Protein AF-A0A953P4S4-F1 (afdb_monomer)

Radius of gyration: 20.12 Å; Cα contacts (8 Å, |Δi|>4): 357; chains: 1; bounding box: 51×39×62 Å

Structure (mmCIF, N/CA/C/O backbone):
data_AF-A0A953P4S4-F1
#
_entry.id   AF-A0A953P4S4-F1
#
loop_
_atom_site.group_PDB
_atom_site.id
_atom_site.type_symbol
_atom_site.label_atom_id
_atom_site.label_alt_id
_atom_site.label_comp_id
_atom_site.label_asym_id
_atom_site.label_entity_id
_atom_site.label_seq_id
_atom_site.pdbx_PDB_ins_code
_atom_site.Cartn_x
_atom_site.Cartn_y
_atom_site.Cartn_z
_atom_site.occupancy
_atom_site.B_iso_or_equiv
_atom_site.auth_seq_id
_atom_site.auth_comp_id
_atom_site.auth_asym_id
_atom_site.auth_atom_id
_atom_site.pdbx_PDB_model_num
ATOM 1 N N . MET A 1 1 ? 5.614 -21.853 -3.935 1.00 44.22 1 MET A N 1
ATOM 2 C CA . MET A 1 1 ? 5.062 -20.995 -5.005 1.00 44.22 1 MET A CA 1
ATOM 3 C C . MET A 1 1 ? 6.107 -20.872 -6.110 1.00 44.22 1 MET A C 1
ATOM 5 O O . MET A 1 1 ? 6.886 -19.942 -6.088 1.00 44.22 1 MET A O 1
ATOM 9 N N . GLN A 1 2 ? 6.207 -21.862 -7.006 1.00 42.78 2 GLN A N 1
ATOM 10 C CA . GLN A 1 2 ? 7.284 -21.956 -8.016 1.00 42.78 2 GLN A CA 1
ATOM 11 C C . GLN A 1 2 ? 6.726 -22.260 -9.423 1.00 42.78 2 GLN A C 1
ATOM 13 O O . GLN A 1 2 ? 7.423 -22.790 -10.278 1.00 42.78 2 GLN A O 1
ATOM 18 N N . LYS A 1 3 ? 5.429 -21.995 -9.647 1.00 47.72 3 LYS A N 1
ATOM 19 C CA . LYS A 1 3 ? 4.701 -22.455 -10.843 1.00 47.72 3 LYS A CA 1
ATOM 20 C C . LYS A 1 3 ? 4.701 -21.468 -12.022 1.00 47.72 3 LYS A C 1
ATOM 22 O O . LYS A 1 3 ? 4.250 -21.862 -13.088 1.00 47.72 3 LYS A O 1
ATOM 27 N N . PHE A 1 4 ? 5.216 -20.243 -11.866 1.00 51.28 4 PHE A N 1
ATOM 28 C CA . PHE A 1 4 ? 5.014 -19.174 -12.863 1.00 51.28 4 PHE A CA 1
ATOM 29 C 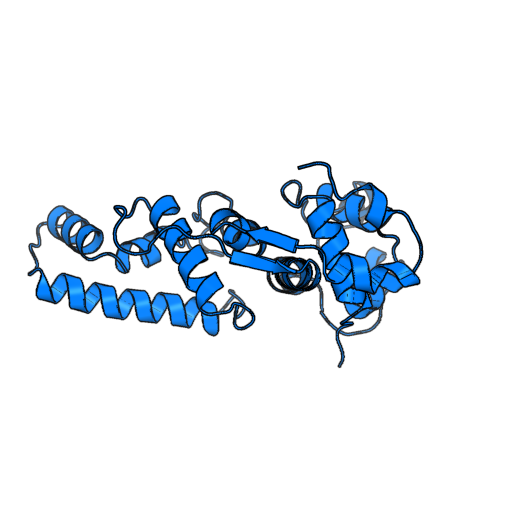C . PHE A 1 4 ? 6.293 -18.598 -13.497 1.00 51.28 4 PHE A C 1
ATOM 31 O O . PHE A 1 4 ? 6.206 -18.000 -14.566 1.00 51.28 4 PHE A O 1
ATOM 38 N N . LEU A 1 5 ? 7.485 -18.890 -12.953 1.00 49.59 5 LEU A N 1
ATOM 39 C CA . LEU A 1 5 ? 8.768 -18.503 -13.568 1.00 49.59 5 LEU A CA 1
ATOM 40 C C . LEU A 1 5 ? 8.958 -18.900 -15.053 1.00 49.59 5 LEU A C 1
ATOM 42 O O . LEU A 1 5 ? 9.636 -18.148 -15.757 1.00 49.59 5 LEU A O 1
ATOM 46 N N . PRO A 1 6 ? 8.437 -20.039 -15.570 1.00 52.06 6 PRO A N 1
ATOM 47 C CA . PRO A 1 6 ? 8.662 -20.395 -16.970 1.00 52.06 6 PRO A CA 1
ATOM 48 C C . PRO A 1 6 ? 7.911 -19.487 -17.956 1.00 52.06 6 PRO A C 1
ATOM 50 O O . PRO A 1 6 ? 8.382 -19.323 -19.077 1.00 52.06 6 PRO A O 1
ATOM 53 N N . LEU A 1 7 ? 6.789 -18.880 -17.544 1.00 52.59 7 LEU A N 1
ATOM 54 C CA . LEU A 1 7 ? 5.953 -18.028 -18.404 1.00 52.59 7 LEU A CA 1
ATOM 55 C C . LEU A 1 7 ? 6.541 -16.620 -18.601 1.00 52.59 7 LEU A C 1
ATOM 57 O O . LEU A 1 7 ? 6.186 -15.927 -19.543 1.00 52.59 7 LEU A O 1
ATOM 61 N N . TRP A 1 8 ? 7.473 -16.188 -17.749 1.00 53.19 8 TRP A N 1
ATOM 62 C CA . TRP A 1 8 ? 8.051 -14.833 -17.801 1.00 53.19 8 TRP A CA 1
ATOM 63 C C . TRP A 1 8 ? 9.326 -14.719 -18.632 1.00 53.19 8 TRP A C 1
ATOM 65 O O . TRP A 1 8 ? 9.947 -13.660 -18.681 1.00 53.19 8 TRP A O 1
ATOM 75 N N . ARG A 1 9 ? 9.739 -15.807 -19.291 1.00 53.94 9 ARG A N 1
ATOM 76 C CA . ARG A 1 9 ? 11.006 -15.884 -20.029 1.00 53.94 9 ARG A CA 1
ATOM 77 C C . ARG A 1 9 ? 10.885 -15.659 -21.540 1.00 53.94 9 ARG A C 1
ATOM 79 O O . ARG A 1 9 ? 11.898 -15.796 -22.224 1.00 53.94 9 ARG A O 1
ATOM 86 N N . SER A 1 10 ? 9.716 -15.362 -22.116 1.00 47.06 10 SER A N 1
ATOM 87 C CA . SER A 1 10 ? 9.581 -15.341 -23.585 1.00 47.06 10 SER A CA 1
ATOM 88 C C . SER A 1 10 ? 8.585 -14.307 -24.135 1.00 47.06 10 SER A C 1
ATOM 90 O O . SER A 1 10 ? 7.421 -14.342 -23.791 1.00 47.06 10 SER A O 1
ATOM 92 N N . ALA A 1 11 ? 9.088 -13.447 -25.037 1.00 48.34 11 ALA A N 1
ATOM 93 C CA . ALA A 1 11 ? 8.439 -12.604 -26.063 1.00 48.34 11 ALA A CA 1
ATOM 94 C C . ALA A 1 11 ? 7.161 -11.786 -25.736 1.00 48.34 11 ALA A C 1
ATOM 96 O O . ALA A 1 11 ? 6.201 -12.267 -25.148 1.00 48.34 11 ALA A O 1
ATOM 97 N N . SER A 1 12 ? 7.089 -10.575 -26.303 1.00 52.59 12 SER A N 1
ATOM 98 C CA . SER A 1 12 ? 6.014 -9.565 -26.190 1.00 52.59 12 SER A CA 1
ATOM 99 C C . SER A 1 12 ? 4.583 -10.052 -26.504 1.00 52.59 12 SER A C 1
ATOM 101 O O . SER A 1 12 ? 3.614 -9.388 -26.154 1.00 52.59 12 SER A O 1
ATOM 103 N N . GLY A 1 13 ? 4.416 -11.231 -27.120 1.00 50.84 13 GLY A N 1
ATOM 104 C CA . GLY A 1 13 ? 3.112 -11.887 -27.308 1.00 50.84 13 GLY A CA 1
ATOM 105 C C . GLY A 1 13 ? 2.552 -12.583 -26.055 1.00 50.84 13 GLY A C 1
ATOM 106 O O . GLY A 1 13 ? 1.365 -12.891 -26.023 1.00 50.84 13 GLY A O 1
ATOM 107 N N . GLN A 1 14 ? 3.372 -12.807 -25.020 1.00 59.59 14 GLN A N 1
ATOM 108 C CA . GLN A 1 14 ? 2.977 -13.438 -23.749 1.00 59.59 14 GLN A CA 1
ATOM 109 C C . GLN A 1 14 ? 2.588 -12.417 -22.671 1.00 59.59 14 GLN A C 1
ATOM 111 O O . GLN A 1 14 ? 2.019 -12.804 -21.655 1.00 59.59 14 GLN A O 1
ATOM 116 N N . ALA A 1 15 ? 2.818 -11.114 -22.888 1.00 64.31 15 ALA A N 1
ATOM 117 C CA . ALA A 1 15 ? 2.516 -10.070 -21.904 1.00 64.31 15 ALA A CA 1
ATOM 118 C C . ALA A 1 15 ? 1.044 -10.102 -21.449 1.00 64.31 15 ALA A C 1
ATOM 120 O O . ALA A 1 15 ? 0.759 -9.994 -20.261 1.00 64.31 15 ALA A O 1
ATOM 121 N N . SER A 1 16 ? 0.100 -10.348 -22.366 1.00 68.62 16 SER A N 1
ATOM 122 C CA . SER A 1 16 ? -1.326 -10.470 -22.026 1.00 68.62 16 SER A CA 1
ATOM 123 C C . SER A 1 16 ? -1.643 -11.708 -21.173 1.00 68.62 16 SER A C 1
ATOM 125 O O . SER A 1 16 ? -2.445 -11.624 -20.244 1.00 68.62 16 SER A O 1
ATOM 127 N N . GLU A 1 17 ? -1.001 -12.849 -21.436 1.00 71.94 17 GLU A N 1
ATOM 128 C CA . GLU A 1 17 ? -1.173 -14.069 -20.635 1.00 71.94 17 GLU A CA 1
ATOM 129 C C . GLU A 1 17 ? -0.564 -13.896 -19.236 1.00 71.94 17 GLU A C 1
ATOM 131 O O . GLU A 1 17 ? -1.183 -14.240 -18.229 1.00 71.94 17 GLU A O 1
ATOM 136 N N . VAL A 1 18 ? 0.605 -13.257 -19.169 1.00 72.44 18 VAL A N 1
ATOM 137 C CA . VAL A 1 18 ? 1.288 -12.907 -17.922 1.00 72.44 18 VAL A CA 1
ATOM 138 C C . VAL A 1 18 ? 0.447 -11.963 -17.071 1.00 72.44 18 VAL A C 1
ATOM 140 O O . VAL A 1 18 ? 0.275 -12.220 -15.881 1.00 72.44 18 VAL A O 1
ATOM 143 N N . LEU A 1 19 ? -0.126 -10.916 -17.669 1.00 80.88 19 LEU A N 1
ATOM 144 C CA . LEU A 1 19 ? -0.951 -9.927 -16.972 1.00 80.88 19 LEU A CA 1
ATOM 145 C C . LEU A 1 19 ? -2.229 -10.520 -16.362 1.00 80.88 19 LEU A C 1
ATOM 147 O O . LEU A 1 19 ? -2.738 -9.972 -15.384 1.00 80.88 19 LEU A O 1
ATOM 151 N N . ASN A 1 20 ? -2.712 -11.648 -16.888 1.00 84.50 20 ASN A N 1
ATOM 152 C CA . ASN A 1 20 ? -3.893 -12.357 -16.394 1.00 84.50 20 ASN A CA 1
ATOM 153 C C . ASN A 1 20 ? -3.579 -13.443 -15.352 1.00 84.50 20 ASN A C 1
ATOM 155 O O . ASN A 1 20 ? -4.508 -14.029 -14.794 1.00 84.50 20 ASN A O 1
ATOM 159 N N . ALA A 1 21 ? -2.302 -13.720 -15.063 1.00 87.06 21 ALA A N 1
ATOM 160 C CA . ALA A 1 21 ? -1.935 -14.683 -14.030 1.00 87.06 21 ALA A CA 1
ATOM 161 C C . ALA A 1 21 ? -2.519 -14.267 -12.672 1.00 87.06 21 ALA A C 1
ATOM 163 O O . ALA A 1 21 ? -2.548 -13.087 -12.331 1.00 87.06 21 ALA A O 1
ATOM 164 N N . SER A 1 22 ? -2.999 -15.241 -11.901 1.00 91.00 22 SER A N 1
ATOM 165 C CA . SER A 1 22 ? -3.720 -14.982 -10.657 1.00 91.00 22 SER A CA 1
ATOM 166 C C . SER A 1 22 ? -2.798 -15.025 -9.437 1.00 91.00 22 SER A C 1
ATOM 168 O O . SER A 1 22 ? -2.000 -15.950 -9.274 1.00 91.00 22 SER A O 1
ATOM 170 N N . PHE A 1 23 ? -2.948 -14.032 -8.565 1.00 92.50 23 PHE A N 1
ATOM 171 C CA . PHE A 1 23 ? -2.241 -13.867 -7.304 1.00 92.50 23 PHE A CA 1
ATOM 172 C C . PHE A 1 23 ? -3.241 -13.807 -6.161 1.00 92.50 23 PHE A C 1
ATOM 174 O O . PHE A 1 23 ? -4.248 -13.113 -6.242 1.00 92.50 23 PHE A O 1
ATOM 181 N N . VAL A 1 24 ? -2.941 -14.497 -5.067 1.00 94.81 24 VAL A N 1
ATOM 182 C CA . VAL A 1 24 ? -3.713 -14.375 -3.831 1.00 94.81 24 VAL A CA 1
ATOM 183 C C . VAL A 1 24 ? -2.951 -13.442 -2.902 1.00 94.81 24 VAL A C 1
ATOM 185 O O . VAL A 1 24 ? -1.832 -13.765 -2.505 1.00 94.81 24 VAL A O 1
ATOM 188 N N . LEU A 1 25 ? -3.537 -12.290 -2.581 1.00 95.44 25 LEU A N 1
ATOM 189 C CA . LEU A 1 25 ? -2.929 -11.276 -1.723 1.00 95.44 25 LEU A CA 1
ATOM 190 C C . LEU A 1 25 ? -3.572 -11.289 -0.338 1.00 95.44 25 LEU A C 1
ATOM 192 O O . LEU A 1 25 ? -4.797 -11.237 -0.190 1.00 95.44 25 LEU A O 1
ATOM 196 N N . SER A 1 26 ? -2.728 -11.324 0.688 1.00 96.06 26 SER A N 1
ATOM 197 C CA . SER A 1 26 ? -3.125 -11.049 2.067 1.00 96.06 26 SER A CA 1
ATOM 198 C C . SER A 1 26 ? -3.064 -9.549 2.378 1.00 96.06 26 SER A C 1
ATOM 200 O O . SER A 1 26 ? -2.458 -8.768 1.643 1.00 96.06 26 SER A O 1
ATOM 202 N N . GLY A 1 27 ? -3.615 -9.133 3.523 1.00 96.06 27 GLY A N 1
ATOM 203 C CA . GLY A 1 27 ? -3.443 -7.756 4.001 1.00 96.06 27 GLY A CA 1
ATOM 204 C C . GLY A 1 27 ? -1.979 -7.395 4.270 1.00 96.06 27 GLY A C 1
ATOM 205 O O . GLY A 1 27 ? -1.588 -6.245 4.079 1.00 96.06 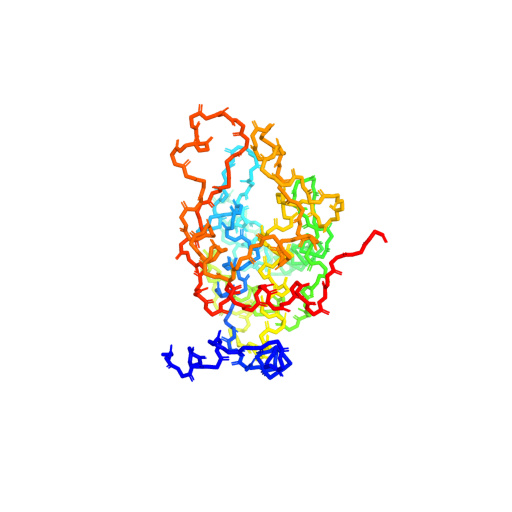27 GLY A O 1
ATOM 206 N N . ALA A 1 28 ? -1.144 -8.382 4.616 1.00 96.50 28 ALA A N 1
ATOM 207 C CA . ALA A 1 28 ? 0.297 -8.193 4.755 1.00 96.50 28 ALA A CA 1
ATOM 208 C C . ALA A 1 28 ? 0.974 -7.894 3.408 1.00 96.50 28 ALA A C 1
ATOM 210 O O . ALA A 1 28 ? 1.908 -7.094 3.357 1.00 96.50 28 ALA A O 1
ATOM 211 N N . ASP A 1 29 ? 0.494 -8.495 2.315 1.00 97.06 29 ASP A N 1
ATOM 212 C CA . ASP A 1 29 ? 0.992 -8.216 0.966 1.00 97.06 29 ASP A CA 1
ATOM 213 C C . ASP A 1 29 ? 0.575 -6.824 0.508 1.00 97.06 29 ASP A C 1
ATOM 215 O O . ASP A 1 29 ? 1.427 -6.038 0.103 1.00 97.06 29 ASP A O 1
ATOM 219 N N . LEU A 1 30 ? -0.703 -6.466 0.670 1.00 97.31 30 LEU A N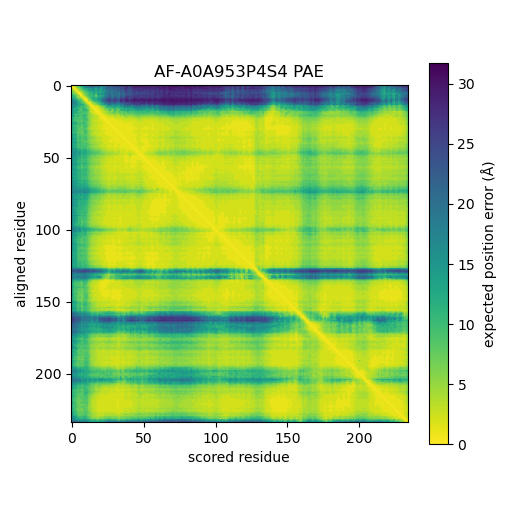 1
ATOM 220 C CA . LEU A 1 30 ? -1.182 -5.119 0.350 1.00 97.31 30 LEU A CA 1
ATOM 221 C C . LEU A 1 30 ? -0.419 -4.049 1.142 1.00 97.31 30 LEU A C 1
ATOM 223 O O . LEU A 1 30 ? 0.011 -3.052 0.562 1.00 97.31 30 LEU A O 1
ATOM 227 N N . TYR A 1 31 ? -0.166 -4.287 2.432 1.00 97.75 31 TYR A N 1
ATOM 228 C CA . TYR A 1 31 ? 0.656 -3.410 3.262 1.00 97.75 31 TYR A CA 1
ATOM 229 C C . TYR A 1 31 ? 2.100 -3.307 2.761 1.00 97.75 31 TYR A C 1
ATOM 231 O O . TYR A 1 31 ? 2.667 -2.215 2.674 1.00 97.75 31 TYR A O 1
ATOM 239 N N . ARG A 1 32 ? 2.711 -4.445 2.422 1.00 96.44 32 ARG A N 1
ATOM 240 C CA . ARG A 1 32 ? 4.083 -4.510 1.917 1.00 96.44 32 ARG A CA 1
ATOM 241 C C . ARG A 1 32 ? 4.247 -3.751 0.601 1.00 96.44 32 ARG A C 1
ATOM 243 O O . ARG A 1 32 ? 5.264 -3.084 0.446 1.00 96.44 32 ARG A O 1
ATOM 250 N N . LEU A 1 33 ? 3.269 -3.843 -0.297 1.00 95.69 33 LEU A N 1
ATOM 251 C CA . LEU A 1 33 ? 3.305 -3.229 -1.627 1.00 95.69 33 LEU A CA 1
ATOM 252 C C . LEU A 1 33 ? 2.918 -1.743 -1.635 1.00 95.69 33 LEU A C 1
ATOM 254 O O . LEU A 1 33 ? 3.347 -1.019 -2.529 1.00 95.69 33 LEU A O 1
ATOM 258 N N . ASN A 1 34 ? 2.127 -1.283 -0.661 1.00 96.00 34 ASN A N 1
ATOM 259 C CA . ASN A 1 34 ? 1.585 0.082 -0.670 1.00 96.00 34 ASN A CA 1
ATOM 260 C C . ASN A 1 34 ? 2.070 0.971 0.486 1.00 96.00 34 ASN A C 1
ATOM 262 O O . ASN A 1 34 ? 2.062 2.188 0.365 1.00 96.00 34 ASN A O 1
ATOM 266 N N . CYS A 1 35 ? 2.466 0.415 1.632 1.00 95.62 35 CYS A N 1
ATOM 267 C CA . CYS A 1 35 ? 2.659 1.215 2.852 1.00 95.62 35 CYS A CA 1
ATOM 268 C C . CYS A 1 35 ? 4.057 1.073 3.465 1.00 95.62 35 CYS A C 1
ATOM 270 O O . CYS A 1 35 ? 4.583 2.022 4.054 1.00 95.62 35 CYS A O 1
ATOM 272 N N . ARG A 1 36 ? 4.660 -0.116 3.356 1.00 95.00 36 ARG A N 1
ATOM 273 C CA . ARG A 1 36 ? 5.917 -0.475 4.034 1.00 95.00 36 ARG A CA 1
ATOM 274 C C . ARG A 1 36 ? 7.100 0.411 3.645 1.00 95.00 36 ARG A C 1
ATOM 276 O O . ARG A 1 36 ? 7.971 0.626 4.486 1.00 95.00 36 ARG A O 1
ATOM 283 N N . SER A 1 37 ? 7.147 0.904 2.409 1.00 90.06 37 SER A N 1
ATOM 284 C CA . SER A 1 37 ? 8.241 1.746 1.900 1.00 90.06 37 SER A CA 1
ATOM 285 C C . SER A 1 37 ? 8.466 2.998 2.756 1.00 90.06 37 SER A C 1
ATOM 287 O O . SER A 1 37 ? 9.613 3.370 2.989 1.00 90.06 37 SER A O 1
ATOM 289 N N . CYS A 1 38 ? 7.392 3.589 3.294 1.00 91.50 38 CYS A N 1
ATOM 290 C CA . CYS A 1 38 ? 7.460 4.745 4.191 1.00 91.50 38 CYS A CA 1
ATOM 291 C C . CYS A 1 38 ? 7.242 4.369 5.663 1.00 91.50 38 CYS A C 1
ATOM 293 O O . CYS A 1 38 ? 7.947 4.861 6.542 1.00 91.50 38 CYS A O 1
ATOM 295 N N . HIS A 1 39 ? 6.271 3.500 5.963 1.00 95.19 39 HIS A N 1
ATOM 296 C CA . HIS A 1 39 ? 5.896 3.188 7.348 1.00 95.19 39 HIS A CA 1
ATOM 297 C C . HIS A 1 39 ? 6.745 2.085 8.004 1.00 95.19 39 HIS A C 1
ATOM 299 O O . HIS A 1 39 ? 6.608 1.835 9.207 1.00 95.19 39 HIS A O 1
ATOM 305 N N . GLY A 1 40 ? 7.638 1.448 7.243 1.00 94.62 40 GLY A N 1
ATOM 306 C CA . GLY A 1 40 ? 8.464 0.333 7.696 1.00 94.62 40 GLY A CA 1
ATOM 307 C C . GLY A 1 40 ? 7.667 -0.967 7.866 1.00 94.62 40 GLY A C 1
ATOM 308 O O . GLY A 1 40 ? 6.456 -0.984 7.697 1.00 94.62 40 GLY A O 1
ATOM 309 N N . PRO A 1 41 ? 8.319 -2.093 8.195 1.00 95.88 41 PRO A N 1
ATOM 310 C CA . PRO A 1 41 ? 7.633 -3.378 8.374 1.00 95.88 41 PRO A CA 1
ATOM 311 C C . PRO A 1 41 ? 6.714 -3.422 9.606 1.00 95.88 41 PRO A C 1
ATOM 313 O O . PRO A 1 41 ? 5.829 -4.264 9.670 1.00 95.88 41 PRO A O 1
ATOM 316 N N . GLU A 1 42 ? 6.927 -2.530 10.576 1.00 96.38 42 GLU A N 1
ATOM 317 C CA . GLU A 1 42 ? 6.210 -2.508 11.859 1.00 96.38 42 GLU A CA 1
ATOM 318 C C . GLU A 1 42 ? 5.190 -1.360 11.969 1.00 96.38 42 GLU A C 1
ATOM 320 O O . GLU A 1 42 ? 4.667 -1.106 13.051 1.00 96.38 42 GLU A O 1
ATOM 325 N N . GLY A 1 43 ? 4.942 -0.589 10.903 1.00 97.12 43 GLY A N 1
ATOM 326 C CA . GLY A 1 43 ? 4.007 0.546 10.959 1.00 97.12 43 GLY A CA 1
ATOM 327 C C . GLY A 1 43 ? 4.446 1.703 11.864 1.00 97.12 43 GLY A C 1
ATOM 328 O O . GLY A 1 43 ? 3.644 2.575 12.217 1.00 97.12 43 GLY A O 1
ATOM 329 N N . LYS A 1 44 ? 5.717 1.737 12.269 1.00 96.69 44 LYS A N 1
ATOM 330 C CA . LYS A 1 44 ? 6.262 2.773 13.157 1.00 96.69 44 LYS A CA 1
ATOM 331 C C . LYS A 1 44 ? 6.582 4.077 12.428 1.00 96.69 44 LYS A C 1
ATOM 333 O O . LYS A 1 44 ? 6.600 5.123 13.071 1.00 96.69 44 LYS A O 1
ATOM 338 N N . GLY A 1 45 ? 6.763 4.027 11.109 1.00 94.25 45 GLY A N 1
ATOM 339 C CA . GLY A 1 45 ? 7.268 5.163 10.347 1.00 94.25 45 GLY A CA 1
ATOM 340 C C . GLY A 1 45 ? 8.684 5.553 10.766 1.00 94.25 45 GLY A C 1
ATOM 341 O O . GLY A 1 45 ? 9.406 4.775 11.389 1.00 94.25 45 GLY A O 1
ATOM 342 N N . SER A 1 46 ? 9.055 6.779 10.423 1.00 91.94 46 SER A N 1
ATOM 343 C CA . SER A 1 46 ? 10.303 7.433 10.805 1.00 91.94 46 SER A CA 1
ATOM 344 C C . SER A 1 46 ? 9.968 8.865 11.229 1.00 91.94 46 SER A C 1
ATOM 346 O O . SER A 1 46 ? 9.992 9.762 10.388 1.00 91.94 46 SER A O 1
ATOM 348 N N . PRO A 1 47 ? 9.543 9.086 12.485 1.00 90.81 47 PRO A N 1
ATOM 349 C CA . PRO A 1 47 ? 9.182 10.417 12.962 1.00 90.81 47 PRO A CA 1
ATOM 350 C C . PRO A 1 47 ? 10.398 11.364 13.039 1.00 90.81 47 PRO A C 1
ATOM 352 O O . PRO A 1 47 ? 11.485 10.899 13.385 1.00 90.81 47 PRO A O 1
ATOM 355 N N . PRO A 1 48 ? 10.201 12.686 12.848 1.00 91.12 48 PRO A N 1
ATOM 356 C CA . PRO A 1 48 ? 8.914 13.365 12.648 1.00 91.12 48 PRO A CA 1
ATOM 357 C C . PRO A 1 48 ? 8.378 13.327 11.207 1.00 91.12 48 PRO A C 1
ATOM 359 O O . PRO A 1 48 ? 7.252 13.766 10.978 1.00 91.12 48 PRO A O 1
ATOM 362 N N . GLU A 1 49 ? 9.147 12.829 10.239 1.00 89.75 49 GLU A N 1
ATOM 363 C CA . GLU A 1 49 ? 8.806 12.908 8.816 1.00 89.75 49 GLU A CA 1
ATOM 364 C C . GLU A 1 49 ? 7.637 11.988 8.455 1.00 89.75 49 GLU A C 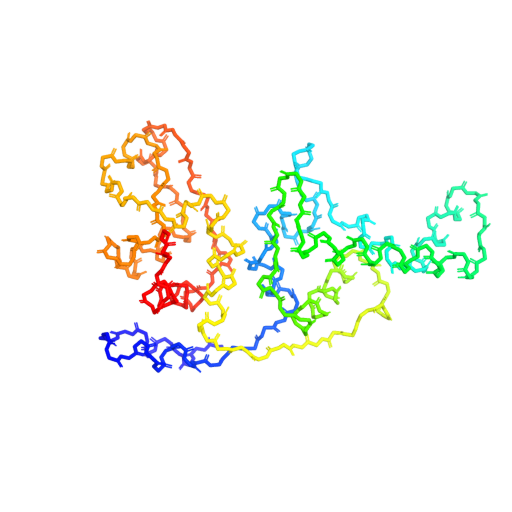1
ATOM 366 O O . GLU A 1 49 ? 6.689 12.412 7.791 1.00 89.75 49 GLU A O 1
ATOM 371 N N . ILE A 1 50 ? 7.680 10.740 8.926 1.00 92.31 50 ILE A N 1
ATOM 372 C CA . ILE A 1 50 ? 6.638 9.736 8.704 1.00 92.31 50 ILE A CA 1
ATOM 373 C C . ILE A 1 50 ? 6.118 9.249 10.054 1.00 92.31 50 ILE A C 1
ATOM 375 O O . ILE A 1 50 ? 6.801 8.534 10.785 1.00 92.31 50 ILE A O 1
ATOM 379 N N . ASN A 1 51 ? 4.877 9.610 10.372 1.00 94.25 51 ASN A N 1
ATOM 380 C CA . ASN A 1 51 ? 4.229 9.198 11.613 1.00 94.25 51 ASN A CA 1
ATOM 381 C C . ASN A 1 51 ? 3.903 7.695 11.634 1.00 94.25 51 ASN A C 1
ATOM 383 O O . ASN A 1 51 ? 3.694 7.058 10.597 1.00 94.25 51 ASN A O 1
ATOM 387 N N . SER A 1 52 ? 3.787 7.140 12.841 1.00 96.31 52 SER A N 1
ATOM 388 C CA . SER A 1 52 ? 3.288 5.779 13.026 1.00 96.31 52 SER A CA 1
ATOM 389 C C . SER A 1 52 ? 1.798 5.679 12.692 1.00 96.31 52 SER A C 1
ATOM 391 O O . SER A 1 52 ? 1.000 6.526 13.097 1.00 96.31 52 SER A O 1
ATOM 393 N N . LEU A 1 53 ? 1.417 4.592 12.020 1.00 96.00 53 LEU A N 1
ATOM 394 C CA . LEU A 1 53 ? 0.017 4.239 11.760 1.00 96.00 53 LEU A CA 1
ATOM 395 C C . LEU A 1 53 ? -0.642 3.479 12.923 1.00 96.00 53 LEU A C 1
ATOM 397 O O . LEU A 1 53 ? -1.861 3.351 12.951 1.00 96.00 53 LEU A O 1
ATOM 401 N N . ILE A 1 54 ? 0.135 3.018 13.911 1.00 96.62 54 ILE A N 1
ATOM 402 C CA . ILE A 1 54 ? -0.354 2.173 15.012 1.00 96.62 54 ILE A CA 1
ATOM 403 C C . ILE A 1 54 ? -1.376 2.919 15.870 1.00 96.62 54 ILE A C 1
ATOM 405 O O . ILE A 1 54 ? -2.445 2.395 16.157 1.00 96.62 54 ILE A O 1
ATOM 409 N N . GLY A 1 55 ? -1.074 4.162 16.253 1.00 95.31 55 GLY A N 1
ATOM 410 C CA . GLY A 1 55 ? -1.979 4.984 17.061 1.00 95.31 55 GLY A CA 1
ATOM 411 C C . GLY A 1 55 ? -3.324 5.253 16.371 1.00 95.31 55 GLY A C 1
ATOM 412 O O . GLY A 1 55 ? -4.360 5.002 16.987 1.00 95.31 55 GLY A O 1
ATOM 413 N N . PRO A 1 56 ? -3.330 5.735 15.113 1.00 95.75 56 PRO A N 1
ATOM 414 C CA . PRO A 1 56 ? -4.551 5.882 14.323 1.00 95.75 56 PRO A CA 1
ATOM 415 C C . PRO A 1 56 ? -5.370 4.590 14.201 1.00 95.75 56 PRO A C 1
ATOM 417 O O . PRO A 1 56 ? -6.572 4.624 14.438 1.00 95.75 56 PRO A O 1
ATOM 420 N N . VAL A 1 57 ? -4.732 3.449 13.918 1.00 96.44 57 VAL A N 1
ATOM 421 C CA . VAL A 1 57 ? -5.425 2.149 1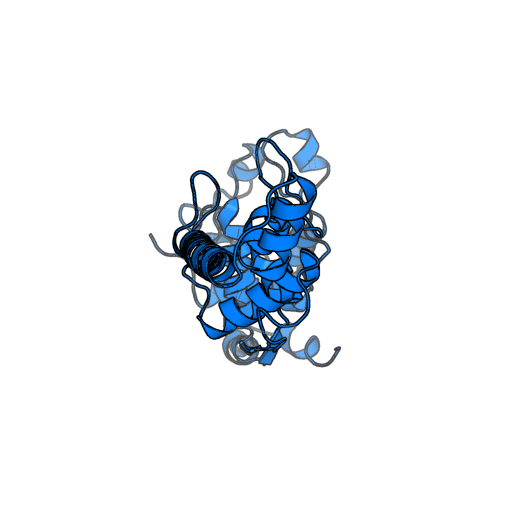3.825 1.00 96.44 57 VAL A CA 1
ATOM 422 C C . VAL A 1 57 ? -6.028 1.743 15.170 1.00 96.44 57 VAL A C 1
ATOM 424 O O . VAL A 1 57 ? -7.200 1.396 15.248 1.00 96.44 57 VAL A O 1
ATOM 427 N N . GLN A 1 58 ? -5.280 1.879 16.268 1.00 96.06 58 GLN A N 1
ATOM 428 C CA . GLN A 1 58 ? -5.814 1.629 17.610 1.00 96.06 58 GLN A CA 1
ATOM 429 C C . GLN A 1 58 ? -6.988 2.552 17.953 1.00 96.06 58 GLN A C 1
ATOM 431 O O . GLN A 1 58 ? -7.884 2.147 18.689 1.00 96.06 58 GLN A O 1
ATOM 436 N N . ALA A 1 59 ? -7.014 3.784 17.441 1.00 95.81 59 ALA A N 1
ATOM 437 C CA . ALA A 1 59 ? -8.129 4.698 17.665 1.00 95.81 59 ALA A CA 1
ATOM 438 C C . ALA A 1 59 ? -9.425 4.237 16.976 1.00 95.81 59 ALA A C 1
ATOM 440 O O . ALA A 1 59 ? -10.494 4.598 17.449 1.00 95.81 59 ALA A O 1
ATOM 441 N N . ALA A 1 60 ? -9.354 3.398 15.941 1.00 95.44 60 ALA A N 1
ATOM 442 C CA . ALA A 1 60 ? -10.525 2.787 15.306 1.00 95.44 60 ALA A CA 1
ATOM 443 C C . ALA A 1 60 ? -11.071 1.558 16.062 1.00 95.44 60 ALA A C 1
ATOM 445 O O . ALA A 1 60 ? -12.008 0.909 15.610 1.00 95.44 60 ALA A O 1
ATOM 446 N N . SER A 1 61 ? -10.532 1.233 17.243 1.00 95.56 61 SER A N 1
ATOM 447 C CA . SER A 1 61 ? -11.027 0.132 18.072 1.00 95.56 61 SER A CA 1
ATOM 448 C C . SER A 1 61 ? -11.621 0.647 19.389 1.00 95.56 61 SER A C 1
ATOM 450 O O . SER A 1 61 ? -10.872 1.170 20.224 1.00 95.56 61 SER A O 1
ATOM 452 N N . PRO A 1 62 ? -12.927 0.427 19.660 1.00 95.06 62 PRO A N 1
ATOM 453 C CA . PRO A 1 62 ? -13.544 0.808 20.934 1.00 95.06 62 PRO A CA 1
ATOM 454 C C . PRO A 1 62 ? -12.781 0.244 22.137 1.00 95.06 62 PRO A C 1
ATOM 456 O O . PRO A 1 62 ? -12.474 0.960 23.089 1.00 95.06 62 PRO A O 1
ATOM 459 N N . ALA A 1 63 ? -12.378 -1.029 22.057 1.00 94.12 63 ALA A N 1
ATOM 460 C CA . ALA A 1 63 ? -11.652 -1.716 23.120 1.00 94.12 63 ALA A CA 1
ATOM 461 C C . ALA A 1 63 ? -10.261 -1.112 23.378 1.00 94.12 63 ALA A C 1
ATOM 463 O O . ALA A 1 63 ? -9.759 -1.150 24.505 1.00 94.12 63 ALA A O 1
ATOM 464 N N . MET A 1 64 ? -9.594 -0.584 22.349 1.00 95.62 64 MET A N 1
ATOM 465 C CA . MET A 1 64 ? -8.325 0.131 22.514 1.00 95.62 64 MET A CA 1
ATOM 466 C C . MET A 1 64 ? -8.542 1.537 23.080 1.00 95.62 64 MET A C 1
ATOM 468 O O . MET A 1 64 ? -7.792 1.941 23.971 1.00 95.62 64 MET A O 1
ATOM 472 N N . ILE A 1 65 ? -9.571 2.264 22.624 1.00 95.50 65 ILE A N 1
ATOM 473 C CA . ILE A 1 65 ? -9.933 3.582 23.168 1.00 95.50 65 ILE A CA 1
ATOM 474 C C . ILE A 1 65 ? -10.226 3.463 24.665 1.00 95.50 65 ILE A C 1
ATOM 476 O O . ILE A 1 65 ? -9.627 4.188 25.459 1.00 95.50 65 ILE A O 1
ATOM 480 N N . GLN A 1 66 ? -11.073 2.514 25.068 1.00 95.44 66 GLN A N 1
ATOM 481 C CA . GLN A 1 66 ? -11.399 2.274 26.475 1.00 95.44 66 GLN A CA 1
ATOM 482 C C . GLN A 1 66 ? -10.154 1.952 27.299 1.00 95.44 66 GLN A C 1
ATOM 484 O O . GLN A 1 66 ? -9.935 2.561 28.345 1.00 95.44 66 GLN A O 1
ATOM 489 N N . ARG A 1 67 ? -9.287 1.053 26.809 1.00 94.81 67 ARG A N 1
ATOM 490 C CA . ARG A 1 67 ? -8.013 0.734 27.475 1.00 94.81 67 ARG A CA 1
ATOM 491 C C . ARG A 1 67 ? -7.134 1.970 27.653 1.00 94.81 67 ARG A C 1
ATOM 493 O O . ARG A 1 67 ? -6.591 2.180 28.736 1.00 94.81 67 ARG A O 1
ATOM 500 N N . ARG A 1 68 ? -7.017 2.808 26.620 1.00 95.31 68 ARG A N 1
ATOM 501 C CA . ARG A 1 68 ? -6.223 4.043 26.658 1.00 95.31 68 ARG A CA 1
ATOM 502 C C . ARG A 1 68 ? -6.799 5.075 27.627 1.00 95.31 68 ARG A C 1
ATOM 504 O O . ARG A 1 68 ? -6.028 5.699 28.351 1.00 95.31 68 ARG A O 1
ATOM 511 N N . MET A 1 69 ? -8.117 5.270 27.637 1.00 96.31 69 MET A N 1
ATOM 512 C CA . MET A 1 69 ? -8.779 6.201 28.556 1.00 96.31 69 MET A CA 1
ATOM 513 C C . MET A 1 69 ? -8.647 5.726 30.002 1.00 96.31 69 MET A C 1
ATOM 515 O O . MET A 1 69 ? -8.216 6.496 30.862 1.00 96.31 69 MET A O 1
ATOM 519 N N . LYS A 1 70 ? -8.875 4.432 30.255 1.00 95.69 70 LYS A N 1
ATOM 520 C CA . LYS A 1 70 ? -8.712 3.833 31.582 1.00 95.69 70 LYS A CA 1
ATOM 521 C C . LYS A 1 70 ? -7.283 3.978 32.104 1.00 95.69 70 LYS A C 1
ATOM 523 O O . LYS A 1 70 ? -7.090 4.355 33.255 1.00 95.69 70 LYS A O 1
ATOM 528 N N . ALA A 1 71 ? -6.277 3.766 31.253 1.00 95.50 71 ALA A N 1
ATOM 529 C CA . ALA A 1 71 ? -4.870 3.981 31.607 1.00 95.50 71 ALA A CA 1
ATOM 530 C C . ALA A 1 71 ? -4.540 5.445 31.966 1.00 95.50 71 ALA A C 1
ATOM 532 O O . ALA A 1 71 ? -3.537 5.705 32.624 1.00 95.50 71 ALA A O 1
ATOM 533 N N . ARG A 1 72 ? -5.381 6.402 31.554 1.00 95.56 72 ARG A N 1
ATOM 534 C CA . ARG A 1 72 ? -5.294 7.830 31.900 1.00 95.56 72 ARG A CA 1
ATOM 535 C C . ARG A 1 72 ? -6.184 8.221 33.086 1.00 95.56 72 ARG A C 1
ATOM 537 O O . ARG A 1 72 ? -6.297 9.404 33.384 1.00 95.56 72 ARG A O 1
ATOM 544 N N . GLY A 1 73 ? -6.819 7.255 33.752 1.00 96.44 73 GLY A N 1
ATOM 545 C CA . GLY A 1 73 ? -7.714 7.497 34.885 1.00 96.44 73 GLY A CA 1
ATOM 546 C C . GLY A 1 73 ? -9.106 8.000 34.494 1.00 96.44 73 GLY A C 1
ATOM 547 O O . GLY A 1 73 ? -9.803 8.556 35.333 1.00 96.44 73 GLY A O 1
ATOM 548 N N . THR A 1 74 ? -9.514 7.841 33.231 1.00 95.62 74 THR A N 1
ATOM 549 C CA . THR A 1 74 ? -10.850 8.221 32.748 1.00 95.62 74 THR A CA 1
ATOM 550 C C . THR A 1 74 ? -11.603 6.981 32.277 1.00 95.62 74 THR A C 1
ATOM 552 O O . THR A 1 74 ? -11.153 6.291 31.365 1.00 95.62 74 THR A O 1
ATOM 555 N N . GLU A 1 75 ? -12.761 6.693 32.866 1.00 94.06 75 GLU A N 1
ATOM 556 C CA . GLU A 1 75 ? -13.682 5.691 32.324 1.00 94.06 75 GLU A CA 1
ATOM 557 C C . GLU A 1 75 ? -14.681 6.371 31.382 1.00 94.06 75 GLU A C 1
ATOM 559 O O . GLU A 1 75 ? -15.214 7.434 31.691 1.00 94.06 75 GLU A O 1
ATOM 564 N N . ILE A 1 76 ? -14.902 5.770 30.213 1.00 96.62 76 ILE A N 1
ATOM 565 C CA . ILE A 1 76 ? -15.866 6.240 29.211 1.00 96.62 76 ILE A CA 1
ATOM 566 C C . ILE A 1 76 ? -16.907 5.152 28.963 1.00 96.62 76 ILE A C 1
ATOM 568 O O . ILE A 1 76 ? -16.611 3.965 29.120 1.00 96.62 76 ILE A O 1
ATOM 572 N N . SER A 1 77 ? -18.114 5.549 28.559 1.00 97.44 77 SER A N 1
ATOM 573 C CA . SER A 1 77 ? -19.162 4.593 28.201 1.00 97.44 77 SER A CA 1
ATOM 574 C C . SER A 1 77 ? -18.802 3.814 26.933 1.00 97.44 77 SER A C 1
ATOM 576 O O . SER A 1 77 ? -18.053 4.294 26.078 1.00 97.44 77 SER A O 1
ATOM 578 N N . ASP A 1 78 ? -19.373 2.616 26.791 1.00 95.81 78 ASP A N 1
ATOM 579 C CA . ASP A 1 78 ? -19.257 1.819 25.564 1.00 95.81 78 ASP A CA 1
ATOM 580 C C . ASP A 1 78 ? -19.748 2.593 24.335 1.00 95.81 78 ASP A C 1
ATOM 582 O O . ASP A 1 78 ? -19.146 2.497 23.270 1.00 95.81 78 ASP A O 1
ATOM 586 N N . GLU A 1 79 ? -20.821 3.374 24.488 1.00 97.56 79 GLU A N 1
ATOM 587 C CA . GLU A 1 79 ? -21.387 4.171 23.398 1.00 97.56 79 GLU A CA 1
ATOM 588 C C . GLU A 1 79 ? -20.410 5.245 22.924 1.00 97.56 79 GLU A C 1
ATOM 590 O O . GLU A 1 79 ? -20.071 5.296 21.746 1.00 97.56 79 GLU A O 1
ATOM 595 N N . MET A 1 80 ? -19.843 6.015 23.856 1.00 97.19 80 MET A N 1
ATOM 596 C CA . MET A 1 80 ? -18.837 7.023 23.527 1.00 97.19 80 MET A CA 1
ATOM 597 C C . MET A 1 80 ? -17.601 6.388 22.876 1.00 97.19 80 MET A C 1
ATOM 599 O O . MET A 1 80 ? -17.058 6.925 21.913 1.00 97.19 80 MET A O 1
ATOM 603 N N . ALA A 1 81 ? -17.158 5.222 23.359 1.00 96.44 81 ALA A N 1
ATOM 604 C CA . ALA A 1 81 ? -16.043 4.501 22.750 1.00 96.44 81 ALA A CA 1
ATOM 605 C C . ALA A 1 81 ? -16.346 4.066 21.306 1.00 96.44 81 ALA A C 1
ATOM 607 O O . ALA A 1 81 ? -15.460 4.136 20.451 1.00 96.44 81 ALA A O 1
ATOM 608 N N . ARG A 1 82 ? -17.583 3.633 21.024 1.00 95.75 82 ARG A N 1
ATOM 609 C CA . ARG A 1 82 ? -18.034 3.276 19.672 1.00 95.75 82 ARG A CA 1
ATOM 610 C C . ARG A 1 82 ? -18.096 4.49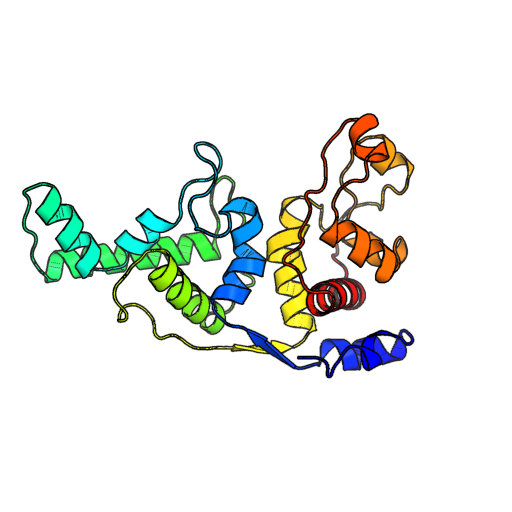5 18.763 1.00 95.75 82 ARG A C 1
ATOM 612 O O . ARG A 1 82 ? -17.494 4.450 17.695 1.00 95.75 82 ARG A O 1
ATOM 619 N N . GLU A 1 83 ? -18.725 5.584 19.194 1.00 97.69 83 GLU A N 1
ATOM 620 C CA . GLU A 1 83 ? -18.795 6.836 18.427 1.00 97.69 83 GLU A CA 1
ATOM 621 C C . GLU A 1 83 ? -17.395 7.339 18.045 1.00 97.69 83 GLU A C 1
ATOM 623 O O . GLU A 1 83 ? -17.117 7.614 16.877 1.00 97.69 83 GLU A O 1
ATOM 628 N N . MET A 1 84 ? -16.475 7.367 19.014 1.00 97.06 84 MET A N 1
ATOM 629 C CA . MET A 1 84 ? -15.081 7.746 18.776 1.00 97.06 84 MET A CA 1
ATOM 630 C C . MET A 1 84 ? -14.381 6.809 17.785 1.00 97.06 84 MET A C 1
ATOM 632 O O . MET A 1 84 ? -13.623 7.277 16.937 1.00 97.06 84 MET A O 1
ATOM 636 N N . SER A 1 85 ? -14.622 5.498 17.884 1.00 96.19 85 SER A N 1
ATOM 637 C CA . SER A 1 85 ? -14.020 4.520 16.974 1.00 96.19 85 SER A CA 1
ATOM 638 C C . SER A 1 85 ? -14.521 4.664 15.538 1.00 96.19 85 SER A C 1
ATOM 640 O O . SER A 1 85 ? -13.721 4.573 14.612 1.00 96.19 85 SER A O 1
ATOM 642 N N . VAL A 1 86 ? -15.811 4.963 15.350 1.00 96.38 86 VAL A N 1
ATOM 643 C CA . VAL A 1 86 ? -16.424 5.156 14.029 1.00 96.38 86 VAL A CA 1
ATOM 644 C C . VAL A 1 86 ? -15.831 6.383 13.344 1.00 96.38 86 VAL A C 1
ATOM 646 O O . VAL A 1 86 ? -15.470 6.320 12.169 1.00 96.38 86 VAL A O 1
ATOM 649 N N . GLU A 1 87 ? -15.671 7.488 14.074 1.00 97.69 87 GLU A N 1
ATOM 650 C CA . GLU A 1 87 ? -15.043 8.690 13.517 1.00 97.69 87 GLU A CA 1
ATOM 651 C C . GLU A 1 87 ? -13.558 8.456 13.196 1.00 97.69 87 GLU A C 1
ATOM 653 O O . GLU A 1 87 ? -13.066 8.883 12.149 1.00 97.69 87 GLU A O 1
ATOM 658 N N . ALA A 1 88 ? -12.840 7.716 14.046 1.00 97.06 88 ALA A N 1
ATOM 659 C CA . ALA A 1 88 ? -11.457 7.338 13.773 1.00 97.06 88 ALA A CA 1
ATOM 660 C C . ALA A 1 88 ? -11.330 6.417 12.546 1.00 97.06 88 ALA A C 1
ATOM 662 O O . ALA A 1 88 ? -10.446 6.641 11.719 1.00 97.06 88 ALA A O 1
ATOM 663 N N . GLU A 1 89 ? -12.215 5.431 12.373 1.00 96.00 89 GLU A N 1
ATOM 664 C CA . GLU A 1 89 ? -12.220 4.563 11.189 1.00 96.00 89 GLU A CA 1
ATOM 665 C C . GLU A 1 89 ? -12.517 5.359 9.914 1.00 96.00 89 GLU A C 1
ATOM 667 O O . GLU A 1 89 ? -11.832 5.200 8.900 1.00 96.00 89 GLU A O 1
ATOM 672 N N . LYS A 1 90 ? -13.484 6.278 9.966 1.00 97.50 90 LYS A N 1
ATOM 673 C CA . LYS A 1 90 ? -13.769 7.189 8.855 1.00 97.50 90 LYS A CA 1
ATOM 674 C C . LYS A 1 90 ? -12.538 8.018 8.491 1.00 97.50 90 LYS A C 1
ATOM 676 O O . LYS A 1 90 ? -12.212 8.135 7.313 1.00 97.50 90 LYS A O 1
ATOM 681 N N . SER A 1 91 ? -11.823 8.537 9.490 1.00 96.88 91 SER A N 1
ATOM 682 C CA . SER A 1 91 ? -10.573 9.275 9.293 1.00 96.88 91 SER A CA 1
ATOM 683 C C . SER A 1 91 ? -9.462 8.407 8.682 1.00 96.88 91 SER A C 1
ATOM 685 O O . SER A 1 91 ? -8.734 8.871 7.805 1.00 96.88 91 SER A O 1
ATOM 687 N N . LEU A 1 92 ? -9.342 7.136 9.086 1.00 95.81 92 LEU A N 1
ATOM 688 C CA . LEU A 1 92 ? -8.398 6.185 8.486 1.00 95.81 92 LEU A CA 1
ATOM 689 C C . LEU A 1 92 ? -8.711 5.926 7.012 1.00 95.81 92 LEU A C 1
ATOM 691 O O . LEU A 1 92 ? -7.812 5.993 6.174 1.00 95.81 92 LEU A O 1
ATOM 695 N N . ARG A 1 93 ? -9.978 5.656 6.683 1.00 96.94 93 ARG A N 1
ATOM 696 C CA . ARG A 1 93 ? -10.414 5.409 5.301 1.00 96.94 93 ARG A CA 1
ATOM 697 C C . ARG A 1 93 ? -10.240 6.649 4.427 1.00 96.94 93 ARG A C 1
ATOM 699 O O . ARG A 1 93 ? -9.752 6.532 3.307 1.00 96.94 93 ARG A O 1
ATOM 706 N N . ASP A 1 94 ? -10.553 7.831 4.954 1.00 97.00 94 ASP A N 1
ATOM 707 C CA . ASP A 1 94 ? -10.292 9.105 4.278 1.00 97.00 94 ASP A CA 1
ATOM 708 C C . ASP A 1 94 ? -8.795 9.309 4.011 1.00 97.00 94 ASP A C 1
ATOM 710 O O . ASP A 1 94 ? -8.404 9.630 2.890 1.00 97.00 94 ASP A O 1
ATOM 714 N N . ARG A 1 95 ? -7.936 9.030 5.000 1.00 96.25 95 ARG A N 1
ATOM 715 C CA . ARG A 1 95 ? -6.479 9.113 4.839 1.00 96.25 95 ARG A CA 1
ATOM 716 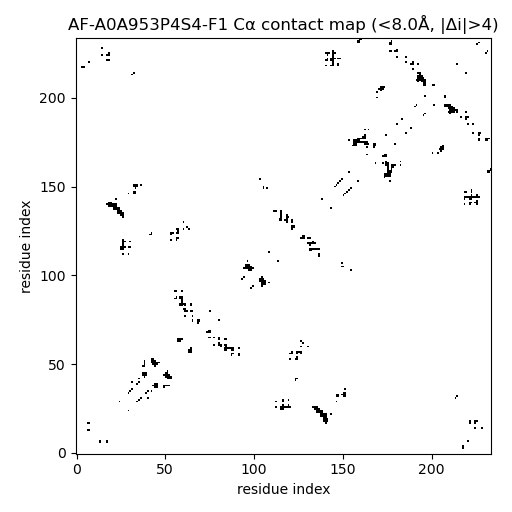C C . ARG A 1 95 ? -5.961 8.166 3.759 1.00 96.25 95 ARG A C 1
ATOM 718 O O . ARG A 1 95 ? -5.054 8.551 3.027 1.00 96.25 95 ARG A O 1
ATOM 725 N N . LEU A 1 96 ? -6.506 6.952 3.658 1.00 95.94 96 LEU A N 1
ATOM 726 C CA . LEU A 1 96 ? -6.160 6.020 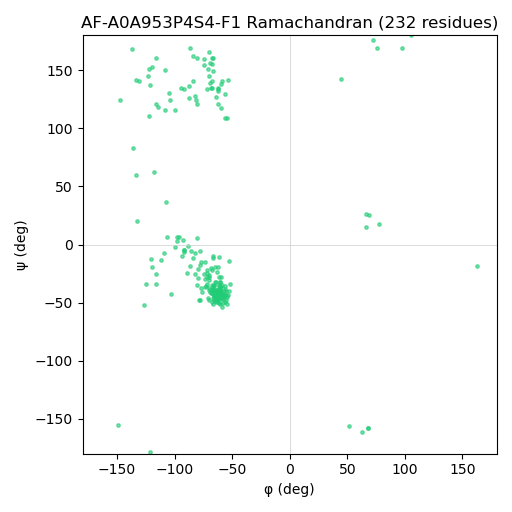2.582 1.00 95.94 96 LEU A CA 1
ATOM 727 C C . LEU A 1 96 ? -6.605 6.574 1.225 1.00 95.94 96 LEU A C 1
ATOM 729 O O . LEU A 1 96 ? -5.799 6.636 0.304 1.00 95.94 96 LEU A O 1
ATOM 733 N N . GLN A 1 97 ? -7.846 7.042 1.107 1.00 96.25 97 GLN A N 1
ATOM 734 C CA . GLN A 1 97 ? -8.394 7.520 -0.163 1.00 96.25 97 GLN A CA 1
ATOM 735 C C . GLN A 1 97 ? -7.705 8.794 -0.670 1.00 96.25 97 GLN A C 1
ATOM 737 O O . GLN A 1 97 ? -7.376 8.896 -1.850 1.00 96.25 97 GLN A O 1
ATOM 742 N N . ASN A 1 98 ? -7.505 9.765 0.219 1.00 96.25 98 ASN A N 1
ATOM 743 C CA . ASN A 1 98 ? -7.142 11.137 -0.132 1.00 96.25 98 ASN A CA 1
ATOM 744 C C . ASN A 1 98 ? -5.697 11.494 0.234 1.00 96.25 98 ASN A C 1
ATOM 746 O O . ASN A 1 98 ? -5.211 12.561 -0.140 1.00 96.25 98 ASN A O 1
ATOM 750 N N . GLY A 1 99 ? -4.990 10.612 0.940 1.00 93.69 99 GLY A N 1
ATOM 751 C CA . GLY A 1 99 ? -3.633 10.878 1.390 1.00 93.69 99 GLY A CA 1
ATOM 752 C C . GLY A 1 99 ? -3.588 11.983 2.445 1.00 93.69 99 GLY A C 1
ATOM 753 O O . GLY A 1 99 ? -4.551 12.256 3.163 1.00 93.69 99 GLY A O 1
ATOM 754 N N . GLY A 1 100 ? -2.433 12.617 2.594 1.00 90.38 100 GLY A N 1
ATOM 755 C CA . GLY A 1 100 ? -2.183 13.732 3.497 1.00 90.38 100 GLY A CA 1
ATOM 756 C C . GLY A 1 100 ? -1.131 14.680 2.954 1.00 90.38 100 GLY A C 1
ATOM 757 O O . GLY A 1 100 ? -0.916 14.759 1.755 1.00 90.38 100 GLY A O 1
ATOM 758 N N . LYS A 1 101 ? -0.453 15.410 3.845 1.00 86.75 101 LYS A N 1
ATOM 759 C CA . LYS A 1 101 ? 0.551 16.397 3.419 1.00 86.75 101 LYS A CA 1
ATOM 760 C C . LYS A 1 101 ? 1.705 15.765 2.627 1.00 86.75 101 LYS A C 1
ATOM 762 O O . LYS A 1 101 ? 2.145 16.342 1.644 1.00 86.75 101 LYS A O 1
ATOM 767 N N . ALA A 1 102 ? 2.201 14.620 3.096 1.00 86.12 102 ALA A N 1
ATOM 768 C CA . ALA A 1 102 ? 3.300 13.877 2.469 1.00 86.12 102 ALA A CA 1
ATOM 769 C C . ALA A 1 102 ? 2.899 12.457 2.038 1.00 86.12 102 ALA A C 1
ATOM 771 O O . ALA A 1 102 ? 3.569 11.852 1.212 1.00 86.12 102 ALA A O 1
ATOM 772 N N . MET A 1 103 ? 1.815 11.920 2.603 1.00 91.38 103 MET A N 1
ATOM 773 C CA . MET A 1 103 ? 1.282 10.619 2.213 1.00 91.38 103 MET A CA 1
ATOM 774 C C . MET A 1 103 ? 0.459 10.800 0.931 1.00 91.38 103 MET A C 1
ATOM 776 O O . MET A 1 103 ? -0.492 11.579 0.965 1.00 91.38 103 MET A O 1
ATOM 780 N N . PRO A 1 104 ? 0.781 10.127 -0.183 1.00 90.81 104 PRO A N 1
ATOM 781 C CA . PRO A 1 104 ? -0.034 10.214 -1.389 1.00 90.81 104 PRO A CA 1
ATOM 782 C C . PRO A 1 104 ? -1.415 9.568 -1.176 1.00 90.81 104 PRO A C 1
ATOM 784 O O . PRO A 1 104 ? -1.585 8.773 -0.246 1.00 90.81 104 PRO A O 1
ATOM 787 N N . PRO A 1 105 ? -2.414 9.895 -2.013 1.00 93.94 105 PRO A N 1
ATOM 788 C CA . PRO A 1 105 ? -3.674 9.165 -2.035 1.00 93.94 105 PRO A CA 1
ATOM 789 C C . PRO A 1 105 ? -3.469 7.738 -2.557 1.00 93.94 105 PRO A C 1
ATOM 791 O O . PRO A 1 105 ? -2.751 7.520 -3.531 1.00 93.94 105 PRO A O 1
ATOM 794 N N . PHE A 1 106 ? -4.164 6.779 -1.951 1.00 95.06 106 PHE A N 1
ATOM 795 C CA . PHE A 1 106 ? -4.240 5.377 -2.373 1.00 95.06 106 PHE A CA 1
ATOM 796 C C . PHE A 1 106 ? -5.613 5.066 -2.976 1.00 95.06 106 PHE A C 1
ATOM 798 O O . PHE A 1 106 ? -6.158 3.979 -2.796 1.00 95.06 106 PHE A O 1
ATOM 805 N N . SER A 1 107 ? -6.181 6.025 -3.711 1.00 94.31 107 SER A N 1
ATOM 806 C CA . SER A 1 107 ? -7.487 5.911 -4.373 1.00 94.31 107 SER A CA 1
ATOM 807 C C . SER A 1 107 ? -7.561 4.795 -5.418 1.00 94.31 107 SER A C 1
ATOM 809 O O . SER A 1 107 ? -8.650 4.470 -5.889 1.00 94.31 107 SER A O 1
ATOM 811 N N . HIS A 1 108 ? -6.420 4.201 -5.790 1.00 94.56 108 HIS A N 1
ATOM 812 C CA . HIS A 1 108 ? -6.389 3.000 -6.613 1.00 94.56 108 HIS A CA 1
ATOM 813 C C . HIS A 1 108 ? -6.854 1.760 -5.858 1.00 94.56 108 HIS A C 1
ATOM 815 O O . HIS A 1 108 ? -7.310 0.850 -6.538 1.00 94.56 108 HIS A O 1
ATOM 821 N N . LEU A 1 109 ? -6.765 1.694 -4.524 1.00 96.25 109 LEU A N 1
ATOM 822 C CA . LEU A 1 109 ? -7.220 0.544 -3.735 1.00 96.25 109 LEU A CA 1
ATOM 823 C C . LEU A 1 109 ? -8.748 0.405 -3.796 1.00 96.25 109 LEU A C 1
ATOM 825 O O . LEU A 1 109 ? -9.485 1.375 -3.625 1.00 96.25 109 LEU A O 1
ATOM 829 N N . ARG A 1 110 ? -9.239 -0.817 -4.013 1.00 95.25 110 ARG A N 1
ATOM 830 C CA . ARG A 1 110 ? -10.676 -1.128 -3.985 1.00 95.25 110 ARG A CA 1
ATOM 831 C C . ARG A 1 110 ? -11.158 -1.380 -2.558 1.00 95.25 110 ARG A C 1
ATOM 833 O O . ARG A 1 110 ? -10.369 -1.685 -1.671 1.00 95.25 110 ARG A O 1
ATOM 840 N N . GLY A 1 111 ? -12.471 -1.305 -2.336 1.00 93.62 111 GLY A N 1
ATOM 841 C CA . GLY A 1 111 ? -13.059 -1.494 -1.003 1.00 93.62 111 GLY A CA 1
ATOM 842 C C . GLY A 1 111 ? -12.725 -2.845 -0.354 1.00 93.62 111 GLY A C 1
ATOM 843 O O . GLY A 1 111 ? -12.396 -2.888 0.826 1.00 93.62 111 GLY A O 1
ATOM 844 N N . ASP A 1 112 ? -12.726 -3.928 -1.133 1.00 94.12 112 ASP A N 1
ATOM 845 C CA . ASP A 1 112 ? -12.349 -5.272 -0.679 1.00 94.12 112 ASP A CA 1
ATOM 846 C C . ASP A 1 112 ? -10.863 -5.370 -0.292 1.00 94.12 112 ASP A C 1
ATOM 848 O O . ASP A 1 112 ? -10.525 -5.967 0.730 1.00 94.12 112 ASP A O 1
ATOM 852 N N . GLU A 1 113 ? -9.979 -4.735 -1.063 1.00 96.56 113 GLU A N 1
ATOM 853 C CA . GLU A 1 113 ? -8.551 -4.624 -0.744 1.00 96.56 113 GLU A CA 1
ATOM 854 C C . GLU A 1 113 ? -8.316 -3.767 0.510 1.00 96.56 113 GLU A C 1
ATOM 856 O O . GLU A 1 113 ? -7.504 -4.132 1.360 1.00 96.56 113 GLU A O 1
ATOM 861 N N . VAL A 1 114 ? -9.043 -2.654 0.663 1.00 96.25 114 VAL A N 1
ATOM 862 C CA . VAL A 1 114 ? -8.977 -1.800 1.859 1.00 96.25 114 VAL A CA 1
ATOM 863 C C . VAL A 1 114 ? -9.409 -2.580 3.096 1.00 96.25 114 VAL A C 1
ATOM 865 O O . VAL A 1 114 ? -8.722 -2.520 4.111 1.00 96.25 114 VAL A O 1
ATOM 868 N N . ASP A 1 115 ? -10.490 -3.353 3.030 1.00 94.12 115 ASP A N 1
ATOM 869 C CA . ASP A 1 115 ? -10.949 -4.149 4.171 1.00 94.12 115 ASP A CA 1
ATOM 870 C C . ASP A 1 115 ? -9.935 -5.242 4.557 1.00 94.12 115 ASP A C 1
ATOM 872 O O . ASP A 1 115 ? -9.676 -5.466 5.743 1.00 94.12 115 ASP A O 1
ATOM 876 N N . VAL A 1 116 ? -9.303 -5.888 3.569 1.00 95.31 116 VAL A N 1
ATOM 877 C CA . VAL A 1 116 ? -8.217 -6.856 3.799 1.00 95.31 116 VAL A CA 1
ATOM 878 C C . VAL A 1 116 ? -6.976 -6.186 4.396 1.00 95.31 116 VAL A C 1
ATOM 880 O O . VAL A 1 116 ? -6.355 -6.741 5.307 1.00 95.31 116 VAL A O 1
ATOM 883 N N . LEU A 1 117 ? -6.626 -4.985 3.931 1.00 96.75 117 LEU A N 1
ATOM 884 C CA . LEU A 1 117 ? -5.534 -4.186 4.480 1.00 96.75 117 LEU A CA 1
ATOM 885 C C . LEU A 1 117 ? -5.815 -3.786 5.934 1.00 96.75 117 LEU A C 1
ATOM 887 O O . LEU A 1 117 ? -4.953 -3.988 6.788 1.00 96.75 117 LEU A O 1
ATOM 891 N N . LEU A 1 118 ? -7.010 -3.272 6.237 1.00 95.50 118 LEU A N 1
ATOM 892 C CA . LEU A 1 118 ? -7.396 -2.855 7.588 1.00 95.50 118 LEU A CA 1
ATOM 893 C C . LEU A 1 118 ? -7.356 -4.026 8.583 1.00 95.50 118 LEU A C 1
ATOM 895 O O . LEU A 1 118 ? -6.854 -3.856 9.691 1.00 95.50 118 LEU A O 1
ATOM 899 N N . ALA A 1 119 ? -7.751 -5.236 8.171 1.00 94.88 119 ALA A N 1
ATOM 900 C CA . ALA A 1 119 ? -7.600 -6.439 8.997 1.00 94.88 119 ALA A CA 1
ATOM 901 C C . ALA A 1 119 ? -6.143 -6.762 9.350 1.00 94.88 119 ALA A C 1
ATOM 903 O O . ALA A 1 119 ? -5.850 -7.195 10.466 1.00 94.88 119 ALA A O 1
ATOM 904 N N . TYR A 1 120 ? -5.208 -6.533 8.429 1.00 96.19 120 TYR A N 1
ATOM 905 C CA . TYR A 1 120 ? -3.791 -6.678 8.747 1.00 96.19 120 TYR A CA 1
ATOM 906 C C . TYR A 1 120 ? -3.268 -5.531 9.618 1.00 96.19 120 TYR A C 1
ATOM 908 O O . TYR A 1 120 ? -2.455 -5.767 10.511 1.00 96.19 120 TYR A O 1
ATOM 916 N N . LEU A 1 121 ? -3.742 -4.301 9.406 1.00 96.25 121 LEU A N 1
ATOM 917 C CA . LEU A 1 121 ? -3.364 -3.167 10.248 1.00 96.25 121 LEU A CA 1
ATOM 918 C C . LEU A 1 121 ? -3.819 -3.362 11.699 1.00 96.25 121 LEU A C 1
ATOM 920 O O . LEU A 1 121 ? -3.038 -3.068 12.603 1.00 96.25 121 LEU A O 1
ATOM 924 N N . ASP A 1 122 ? -5.011 -3.918 11.930 1.00 95.19 122 ASP A N 1
ATOM 925 C CA . ASP A 1 122 ? -5.477 -4.321 13.262 1.00 95.19 122 ASP A CA 1
ATOM 926 C C . ASP A 1 122 ? -4.475 -5.258 13.941 1.00 95.19 122 ASP A C 1
ATOM 928 O O . ASP A 1 122 ? -4.036 -5.007 15.068 1.00 95.19 122 ASP A O 1
ATOM 932 N N . GLN A 1 123 ? -4.065 -6.317 13.233 1.00 94.12 123 GLN A N 1
ATOM 933 C CA . GLN A 1 123 ? -3.079 -7.274 13.725 1.00 94.12 123 GLN A CA 1
ATOM 934 C C . GLN A 1 123 ? -1.744 -6.585 14.036 1.00 94.12 123 GLN A C 1
ATOM 936 O O . GLN A 1 123 ? -1.177 -6.795 15.110 1.00 94.12 123 GLN A O 1
ATOM 941 N N . LEU A 1 124 ? -1.254 -5.748 13.118 1.00 95.12 124 LEU A N 1
ATOM 942 C CA . LEU A 1 124 ? 0.002 -5.014 13.261 1.00 95.12 124 LEU A CA 1
ATOM 943 C C . LEU A 1 124 ? -0.031 -4.058 14.465 1.00 95.12 124 LEU A C 1
ATOM 945 O O . LEU A 1 124 ? 0.975 -3.883 15.150 1.00 95.12 124 LEU A O 1
ATOM 949 N N . ALA A 1 125 ? -1.196 -3.477 14.751 1.00 95.56 125 ALA A N 1
ATOM 950 C CA . ALA A 1 125 ? -1.425 -2.539 15.842 1.00 95.56 125 ALA A CA 1
ATOM 951 C C . ALA A 1 125 ? -1.818 -3.196 17.179 1.00 95.56 125 ALA A C 1
ATOM 953 O O . ALA A 1 125 ? -1.994 -2.490 18.178 1.00 95.56 125 ALA A O 1
ATOM 954 N N . GLY A 1 126 ? -1.947 -4.526 17.228 1.00 93.94 126 GLY A N 1
ATOM 955 C CA . GLY A 1 126 ? -2.364 -5.258 18.427 1.00 93.94 126 GLY A CA 1
ATOM 956 C C . GLY A 1 126 ? -3.831 -5.025 18.813 1.00 93.94 126 GLY A C 1
ATOM 957 O O . GLY A 1 126 ? -4.193 -5.140 19.990 1.00 93.94 126 GLY A O 1
ATOM 958 N N . VAL A 1 127 ? -4.675 -4.668 17.843 1.00 92.94 127 VAL A N 1
ATOM 959 C CA . VAL A 1 127 ? -6.127 -4.582 18.015 1.00 92.94 127 VAL A CA 1
ATOM 960 C C . VAL A 1 127 ? -6.690 -6.010 18.131 1.00 92.94 127 VAL A C 1
ATOM 962 O O . VAL A 1 127 ? -6.296 -6.887 17.361 1.00 92.94 127 VAL A O 1
ATOM 965 N N . PRO A 1 128 ? -7.581 -6.302 19.099 1.00 81.50 128 PRO A N 1
ATOM 966 C CA . PRO A 1 128 ? -8.184 -7.625 19.230 1.00 81.50 128 PRO A CA 1
ATOM 967 C C . PRO A 1 128 ? -8.955 -8.010 17.964 1.00 81.50 128 PRO A C 1
ATOM 969 O O . PRO A 1 128 ? -9.684 -7.186 17.416 1.00 81.50 128 PRO A O 1
ATOM 972 N N . ALA A 1 129 ? -8.824 -9.270 17.537 1.00 65.44 129 ALA A N 1
ATOM 973 C CA . ALA A 1 129 ? -9.521 -9.802 16.368 1.00 65.44 129 ALA A CA 1
ATOM 974 C C . ALA A 1 129 ? -11.044 -9.623 16.526 1.00 65.44 129 ALA A C 1
ATOM 976 O O . ALA A 1 129 ? -11.665 -10.259 17.377 1.00 65.44 129 ALA A O 1
ATOM 977 N N . GLY A 1 130 ? -11.623 -8.715 15.739 1.00 58.78 130 GLY A N 1
ATOM 978 C CA . GLY A 1 130 ? -13.029 -8.317 15.844 1.00 58.78 130 GLY A CA 1
ATOM 979 C C . GLY A 1 130 ? -13.374 -6.993 15.156 1.00 58.78 130 GLY A C 1
ATOM 980 O O . GLY A 1 130 ? -14.545 -6.778 14.864 1.00 58.78 130 GLY A O 1
ATOM 981 N N . SER A 1 131 ? -12.383 -6.140 14.865 1.00 64.69 131 SER A N 1
ATOM 982 C CA . SER A 1 131 ? -12.583 -4.890 14.113 1.00 64.69 131 SER A CA 1
ATOM 983 C C . SER A 1 131 ? -12.692 -5.144 12.601 1.00 64.69 131 SER A C 1
ATOM 985 O O . SER A 1 131 ? -13.678 -4.742 11.986 1.00 64.69 131 SER A O 1
ATOM 987 N N . HIS A 1 132 ? -11.784 -5.932 12.017 1.00 79.88 132 HIS A N 1
ATOM 988 C CA . HIS A 1 132 ? -11.889 -6.382 10.624 1.00 79.88 132 HIS A CA 1
ATOM 989 C C . HIS A 1 132 ? -11.606 -7.889 10.474 1.00 79.88 132 HIS A C 1
ATOM 991 O O . HIS A 1 132 ? -10.744 -8.462 11.142 1.00 79.88 132 HIS A O 1
ATOM 997 N N . ALA A 1 133 ? -12.350 -8.564 9.591 1.00 74.50 133 ALA A N 1
ATOM 998 C CA . ALA A 1 133 ? -12.182 -9.997 9.351 1.00 74.50 133 ALA A CA 1
ATOM 999 C C . ALA A 1 133 ? -11.007 -10.259 8.400 1.00 74.50 133 ALA A C 1
ATOM 1001 O O . ALA A 1 133 ? -11.009 -9.775 7.268 1.00 74.50 133 ALA A O 1
ATOM 1002 N N . ALA A 1 134 ? -10.043 -11.081 8.831 1.00 71.81 134 ALA A N 1
ATOM 1003 C CA . ALA A 1 134 ? -8.941 -11.517 7.981 1.00 71.81 134 ALA A CA 1
ATOM 1004 C C . ALA A 1 134 ? -9.478 -12.258 6.746 1.00 71.81 134 ALA A C 1
ATOM 1006 O O . ALA A 1 134 ? -10.136 -13.296 6.852 1.00 71.81 134 ALA A O 1
ATOM 1007 N N . ARG A 1 135 ? -9.201 -11.698 5.571 1.00 86.31 135 ARG A N 1
ATOM 1008 C CA . ARG A 1 135 ? -9.575 -12.227 4.257 1.00 86.31 135 ARG A CA 1
ATOM 1009 C C . ARG A 1 135 ? -8.387 -12.084 3.308 1.00 86.31 135 ARG A C 1
ATOM 1011 O O . ARG A 1 135 ? -7.391 -11.440 3.632 1.00 86.31 135 ARG A O 1
ATOM 1018 N N . GLN A 1 136 ? -8.485 -12.728 2.157 1.00 93.81 136 GLN A N 1
ATOM 1019 C CA . GLN A 1 136 ? -7.547 -12.577 1.051 1.00 93.81 136 GLN A CA 1
ATOM 1020 C C . GLN A 1 136 ? -8.332 -12.116 -0.172 1.00 93.81 136 GLN A C 1
ATOM 1022 O O . GLN A 1 136 ? -9.514 -12.446 -0.302 1.00 93.81 136 GLN A O 1
ATOM 1027 N N . VAL A 1 137 ? -7.673 -11.384 -1.060 1.00 95.25 137 VAL A N 1
ATOM 1028 C CA . VAL A 1 137 ? -8.209 -11.042 -2.380 1.00 95.25 137 VAL A CA 1
ATOM 1029 C C . VAL A 1 137 ? -7.455 -11.818 -3.452 1.00 95.25 137 VAL A C 1
ATOM 1031 O O . VAL A 1 137 ? -6.294 -12.184 -3.269 1.00 95.25 137 VAL A O 1
ATOM 1034 N N . THR A 1 138 ? -8.133 -12.114 -4.556 1.00 96.00 138 THR A N 1
ATOM 1035 C CA . THR A 1 138 ? -7.520 -12.756 -5.720 1.00 96.00 138 THR A CA 1
ATOM 1036 C C . THR A 1 138 ? -7.425 -11.728 -6.834 1.00 96.00 138 THR A C 1
ATOM 1038 O O . THR A 1 138 ? -8.447 -11.273 -7.335 1.00 96.00 138 THR A O 1
ATOM 1041 N N . GLU A 1 139 ? -6.202 -11.387 -7.222 1.00 95.44 139 GLU A N 1
ATOM 1042 C CA . GLU A 1 139 ? -5.894 -10.348 -8.198 1.00 95.44 139 GLU A CA 1
ATOM 1043 C C . GLU A 1 139 ? -5.224 -10.914 -9.444 1.00 95.44 139 GLU A C 1
ATOM 1045 O O . GLU A 1 139 ? -4.646 -12.001 -9.425 1.00 95.44 139 GLU A O 1
ATOM 1050 N N . SER A 1 140 ? -5.267 -10.151 -10.532 1.00 95.31 140 SER A N 1
ATOM 1051 C CA . SER A 1 140 ? -4.430 -10.406 -11.700 1.00 95.31 140 SER A CA 1
ATOM 1052 C C . SER A 1 140 ? -3.011 -9.867 -11.491 1.00 95.31 140 SER A C 1
ATOM 1054 O O . SER A 1 140 ? -2.781 -8.968 -10.677 1.00 95.31 140 SER A O 1
ATOM 1056 N N . ALA A 1 141 ? -2.049 -10.356 -12.271 1.00 93.75 141 ALA A N 1
ATOM 1057 C CA . ALA A 1 141 ? -0.695 -9.820 -12.272 1.00 93.75 141 ALA A CA 1
ATOM 1058 C C . ALA A 1 141 ? -0.689 -8.335 -12.654 1.00 93.75 141 ALA A C 1
ATOM 1060 O O . ALA A 1 141 ? 0.041 -7.560 -12.051 1.00 93.75 141 ALA A O 1
ATOM 1061 N N . ALA A 1 142 ? -1.552 -7.904 -13.583 1.00 94.12 142 ALA A N 1
ATOM 1062 C CA . ALA A 1 142 ? -1.708 -6.485 -13.901 1.00 94.12 142 ALA A CA 1
ATOM 1063 C C . ALA A 1 142 ? -2.043 -5.655 -12.655 1.00 94.12 142 ALA A C 1
ATOM 1065 O O . ALA A 1 142 ? -1.456 -4.600 -12.429 1.00 94.12 142 ALA A O 1
ATOM 1066 N N . ARG A 1 143 ? -2.953 -6.155 -11.815 1.00 96.31 143 ARG A N 1
ATOM 1067 C CA . ARG A 1 143 ? -3.376 -5.467 -10.598 1.00 96.31 143 ARG A CA 1
ATOM 1068 C C . ARG A 1 143 ? -2.305 -5.493 -9.503 1.00 96.31 143 ARG A C 1
ATOM 1070 O O . ARG A 1 143 ? -2.110 -4.490 -8.824 1.00 96.31 143 ARG A O 1
ATOM 1077 N N . VAL A 1 144 ? -1.548 -6.584 -9.377 1.00 96.56 144 VAL A N 1
ATOM 1078 C CA . VAL A 1 144 ? -0.336 -6.623 -8.535 1.00 96.56 144 VAL A CA 1
ATOM 1079 C C . VAL A 1 144 ? 0.699 -5.601 -9.013 1.00 96.56 144 VAL A C 1
ATOM 1081 O O . VAL A 1 144 ? 1.256 -4.865 -8.202 1.00 96.56 144 VAL A O 1
ATOM 1084 N N . GLY A 1 145 ? 0.922 -5.516 -10.326 1.00 95.75 145 GLY A N 1
ATOM 1085 C CA . GLY A 1 145 ? 1.813 -4.533 -10.934 1.00 95.75 145 GLY A CA 1
ATOM 1086 C C . GLY A 1 145 ? 1.372 -3.100 -10.654 1.00 95.75 145 GLY A C 1
ATOM 1087 O O . GLY A 1 145 ? 2.198 -2.273 -10.275 1.00 95.75 145 GLY A O 1
ATOM 1088 N N . GLU A 1 146 ? 0.070 -2.821 -10.734 1.00 95.94 146 GLU A N 1
ATOM 1089 C CA . GLU A 1 146 ? -0.499 -1.526 -10.356 1.00 95.94 146 GLU A CA 1
ATOM 1090 C C . GLU A 1 146 ? -0.206 -1.172 -8.890 1.00 95.94 146 GLU A C 1
ATOM 1092 O O . GLU A 1 146 ? 0.224 -0.049 -8.617 1.00 95.94 146 GLU A O 1
ATOM 1097 N N . HIS A 1 147 ? -0.381 -2.118 -7.956 1.00 96.81 147 HIS A N 1
ATOM 1098 C CA . HIS A 1 147 ? -0.060 -1.916 -6.535 1.00 96.81 147 HIS A CA 1
ATOM 1099 C C . HIS A 1 147 ? 1.413 -1.570 -6.325 1.00 96.81 147 HIS A C 1
ATOM 1101 O O . HIS A 1 147 ? 1.721 -0.617 -5.614 1.00 96.81 147 HIS A O 1
ATOM 1107 N N . VAL A 1 148 ? 2.329 -2.294 -6.973 1.00 95.31 148 VAL A N 1
ATOM 1108 C CA . VAL A 1 148 ? 3.773 -2.015 -6.894 1.00 95.31 148 VAL A CA 1
ATOM 1109 C C . VAL A 1 148 ? 4.083 -0.628 -7.466 1.00 95.31 148 VAL A C 1
ATOM 1111 O O . VAL A 1 148 ? 4.756 0.184 -6.829 1.00 95.31 148 VAL A O 1
ATOM 1114 N N . VAL A 1 149 ? 3.573 -0.320 -8.659 1.00 95.00 149 VAL A N 1
ATOM 1115 C CA . VAL A 1 149 ? 3.888 0.928 -9.360 1.00 95.00 149 VAL A CA 1
ATOM 1116 C C . VAL A 1 149 ? 3.330 2.137 -8.618 1.00 95.00 149 VAL A C 1
ATOM 1118 O O . VAL A 1 149 ? 4.082 3.068 -8.331 1.00 95.00 149 VAL A O 1
ATOM 1121 N N . LYS A 1 150 ? 2.040 2.134 -8.270 1.00 92.94 150 LYS A N 1
ATOM 1122 C CA . LYS A 1 150 ? 1.386 3.277 -7.615 1.00 92.94 150 LYS A CA 1
ATOM 1123 C C . LYS A 1 150 ? 1.723 3.374 -6.130 1.00 92.94 150 LYS A C 1
ATOM 1125 O O . LYS A 1 150 ? 1.889 4.480 -5.625 1.00 92.94 150 LYS A O 1
ATOM 1130 N N . GLY A 1 151 ? 1.835 2.239 -5.444 1.00 91.69 151 GLY A N 1
ATOM 1131 C CA . GLY A 1 151 ? 2.064 2.170 -4.001 1.00 91.69 151 GLY A CA 1
ATOM 1132 C C . GLY A 1 151 ? 3.533 2.220 -3.578 1.00 91.69 151 GLY A C 1
ATOM 1133 O O . GLY A 1 151 ? 3.814 2.520 -2.422 1.00 91.69 151 GLY A O 1
ATOM 1134 N N . THR A 1 152 ? 4.478 1.947 -4.484 1.00 91.12 152 THR A N 1
ATOM 1135 C CA . THR A 1 152 ? 5.915 1.945 -4.162 1.00 91.12 152 THR A CA 1
ATOM 1136 C C . THR A 1 152 ? 6.738 2.830 -5.098 1.00 91.12 152 THR A C 1
ATOM 1138 O O . THR A 1 152 ? 7.491 3.676 -4.618 1.00 91.12 152 THR A O 1
ATOM 1141 N N . CYS A 1 153 ? 6.625 2.670 -6.418 1.00 92.00 153 CYS A N 1
ATOM 1142 C CA . CYS A 1 153 ? 7.550 3.319 -7.359 1.00 92.00 153 CYS A CA 1
ATOM 1143 C C . CYS A 1 153 ? 7.239 4.807 -7.590 1.00 92.00 153 CYS A C 1
ATOM 1145 O O . CYS A 1 153 ? 8.135 5.648 -7.508 1.00 92.00 153 CYS A O 1
ATOM 1147 N N . HIS A 1 154 ? 5.970 5.138 -7.839 1.00 90.19 154 HIS A N 1
ATOM 1148 C CA . HIS A 1 154 ? 5.509 6.491 -8.176 1.00 90.19 154 HIS A CA 1
ATOM 1149 C C . HIS A 1 154 ? 5.669 7.499 -7.023 1.00 90.19 154 HIS A C 1
ATOM 1151 O O . HIS A 1 154 ? 5.579 8.703 -7.222 1.00 90.19 154 HIS A O 1
ATOM 1157 N N . ILE A 1 155 ? 5.959 7.020 -5.808 1.00 85.00 155 ILE A N 1
ATOM 1158 C CA . ILE A 1 155 ? 6.283 7.881 -4.662 1.00 85.00 155 ILE A CA 1
ATOM 1159 C C . ILE A 1 155 ? 7.546 8.711 -4.937 1.00 85.00 155 ILE A C 1
ATOM 1161 O O . ILE A 1 155 ? 7.643 9.852 -4.490 1.00 85.00 155 ILE A O 1
ATOM 1165 N N . CYS A 1 156 ? 8.523 8.140 -5.649 1.00 85.88 156 CYS A N 1
ATOM 1166 C CA . CYS A 1 156 ? 9.796 8.806 -5.938 1.00 85.88 156 CYS A CA 1
ATOM 1167 C C . CYS A 1 156 ? 10.014 9.059 -7.428 1.00 85.88 156 CYS A C 1
ATOM 1169 O O . CYS A 1 156 ? 10.665 10.038 -7.789 1.00 85.88 156 CYS A O 1
ATOM 1171 N N . HIS A 1 157 ? 9.527 8.162 -8.280 1.00 88.69 157 HIS A N 1
ATOM 1172 C CA . HIS A 1 157 ? 9.654 8.295 -9.722 1.00 88.69 157 HIS A CA 1
ATOM 1173 C C . HIS A 1 157 ? 8.500 9.117 -10.276 1.00 88.69 157 HIS A C 1
ATOM 1175 O O . HIS A 1 157 ? 7.352 8.865 -9.921 1.00 88.69 157 HIS A O 1
ATOM 1181 N N . ASP A 1 158 ? 8.796 10.048 -11.183 1.00 82.00 158 ASP A N 1
ATOM 1182 C CA . ASP A 1 158 ? 7.745 10.693 -11.966 1.00 82.00 158 ASP A CA 1
ATOM 1183 C C . ASP A 1 158 ? 7.042 9.629 -12.820 1.00 82.00 158 ASP A C 1
ATOM 1185 O O . ASP A 1 158 ? 7.694 8.780 -13.438 1.00 82.00 158 ASP A O 1
ATOM 1189 N N . ALA A 1 159 ? 5.711 9.645 -12.837 1.00 76.94 159 ALA A N 1
ATOM 1190 C CA . ALA A 1 159 ? 4.954 8.786 -13.734 1.00 76.94 159 ALA A CA 1
ATOM 1191 C C . ALA A 1 159 ? 5.199 9.188 -15.190 1.00 76.94 159 ALA A C 1
ATOM 1193 O O . ALA A 1 159 ? 5.263 8.317 -16.046 1.00 76.94 159 ALA A O 1
ATOM 1194 N N . THR A 1 160 ? 5.363 10.481 -15.470 1.00 71.94 160 THR A N 1
ATOM 1195 C CA . THR A 1 160 ? 5.424 11.032 -16.831 1.00 71.94 160 THR A CA 1
ATOM 1196 C C . THR A 1 160 ? 6.747 11.768 -17.081 1.00 71.94 160 THR A C 1
ATOM 1198 O O . THR A 1 160 ? 7.637 11.744 -16.236 1.00 71.94 160 THR A O 1
ATOM 1201 N N . GLY A 1 161 ? 6.941 12.350 -18.268 1.00 66.56 161 GLY A N 1
ATOM 1202 C CA . GLY A 1 161 ? 8.154 13.109 -18.609 1.00 66.56 161 GLY A CA 1
ATOM 1203 C C . GLY A 1 161 ? 9.213 12.324 -19.400 1.00 66.56 161 GLY A C 1
ATOM 1204 O O . GLY A 1 161 ? 9.088 11.114 -19.588 1.00 66.56 161 GLY A O 1
ATOM 1205 N N . PRO A 1 162 ? 10.241 13.011 -19.943 1.00 59.94 162 PRO A N 1
ATOM 1206 C CA . PRO A 1 162 ? 11.244 12.363 -20.773 1.00 59.94 162 PRO A CA 1
ATOM 1207 C C . PRO A 1 162 ? 12.104 11.406 -19.948 1.00 59.94 162 PRO A C 1
ATOM 1209 O O . PRO A 1 162 ? 12.624 11.757 -18.886 1.00 59.94 162 PRO A O 1
ATOM 1212 N N . GLY A 1 163 ? 12.313 10.218 -20.507 1.00 60.69 163 GLY A N 1
ATOM 1213 C CA . GLY A 1 163 ? 13.384 9.321 -20.119 1.00 60.69 163 GLY A CA 1
ATOM 1214 C C . GLY A 1 163 ? 14.719 10.039 -20.207 1.00 60.69 163 GLY A C 1
ATOM 1215 O O . GLY A 1 163 ? 15.184 10.422 -21.280 1.00 60.69 163 GLY A O 1
ATOM 1216 N N . GLY A 1 164 ? 15.307 10.334 -19.056 1.00 63.53 164 GLY A N 1
ATOM 1217 C CA . GLY A 1 164 ? 16.506 11.156 -19.004 1.00 63.53 164 GLY A CA 1
ATOM 1218 C C . GLY A 1 164 ? 17.789 10.396 -19.375 1.00 63.53 164 GLY A C 1
ATOM 1219 O O . GLY A 1 164 ? 18.869 10.999 -19.462 1.00 63.53 164 GLY A O 1
ATOM 1220 N N . GLY A 1 165 ? 17.674 9.079 -19.582 1.00 68.75 165 GLY A N 1
ATOM 1221 C CA . GLY A 1 165 ? 18.762 8.170 -19.904 1.00 68.75 165 GLY A CA 1
ATOM 1222 C C . GLY A 1 165 ? 19.947 8.285 -18.943 1.00 68.75 165 GLY A C 1
ATOM 1223 O O . GLY A 1 165 ? 19.854 8.770 -17.811 1.00 68.75 165 GLY A O 1
ATOM 1224 N N . HIS A 1 166 ? 21.123 7.884 -19.426 1.00 68.69 166 HIS A N 1
ATOM 1225 C CA . HIS A 1 166 ? 22.346 7.910 -18.625 1.00 68.69 166 HIS A CA 1
ATOM 1226 C C . HIS A 1 166 ? 22.700 9.319 -18.107 1.00 68.69 166 HIS A C 1
ATOM 1228 O O . HIS A 1 166 ? 23.184 9.464 -16.988 1.00 68.69 166 HIS A O 1
ATOM 1234 N N . MET A 1 167 ? 22.430 10.373 -18.885 1.00 68.94 167 MET A N 1
ATOM 1235 C CA . MET A 1 167 ? 22.779 11.749 -18.508 1.00 68.94 167 MET A CA 1
ATOM 1236 C C . MET A 1 167 ? 21.939 12.296 -17.353 1.00 68.94 167 MET A C 1
ATOM 1238 O O . MET A 1 167 ? 22.477 13.006 -16.505 1.00 68.94 167 MET A O 1
ATOM 1242 N N . ALA A 1 168 ? 20.649 11.969 -17.279 1.00 72.44 168 ALA A N 1
ATOM 1243 C CA . ALA A 1 168 ? 19.824 12.347 -16.136 1.00 72.44 168 ALA A CA 1
ATOM 1244 C C . ALA A 1 168 ? 20.211 11.569 -14.878 1.00 72.44 168 ALA A C 1
ATOM 1246 O O . ALA A 1 168 ? 20.325 12.170 -13.810 1.00 72.44 168 ALA A O 1
ATOM 1247 N N . MET A 1 169 ? 20.536 10.279 -15.019 1.00 68.50 169 MET A N 1
ATOM 1248 C CA . MET A 1 169 ? 21.069 9.479 -13.915 1.00 68.50 169 MET A CA 1
ATOM 1249 C C . MET A 1 169 ? 22.373 10.079 -13.367 1.00 68.50 169 MET A C 1
ATOM 1251 O O . MET A 1 169 ? 22.526 10.223 -12.158 1.00 68.50 169 MET A O 1
ATOM 1255 N N . MET A 1 170 ? 23.283 10.520 -14.245 1.00 67.44 170 MET A N 1
ATOM 1256 C CA . MET A 1 170 ? 24.527 11.207 -13.858 1.00 67.44 170 MET A CA 1
ATOM 1257 C C . MET A 1 170 ? 24.294 12.563 -13.174 1.00 67.44 170 MET A C 1
ATOM 1259 O O . MET A 1 170 ? 25.187 13.064 -12.497 1.00 67.44 170 MET A O 1
ATOM 1263 N N . ARG A 1 171 ? 23.109 13.161 -13.338 1.00 70.44 171 ARG A N 1
ATOM 1264 C CA . ARG A 1 171 ? 22.694 14.411 -12.680 1.00 70.44 171 ARG A CA 1
ATOM 1265 C C . ARG A 1 171 ? 21.836 14.176 -11.433 1.00 70.44 171 ARG A C 1
ATOM 1267 O O . ARG A 1 171 ? 21.316 15.141 -10.882 1.00 70.44 171 ARG A O 1
ATOM 1274 N N . GLY A 1 172 ? 21.669 12.925 -10.998 1.00 70.50 172 GLY A N 1
ATOM 1275 C CA . GLY A 1 172 ? 20.832 12.583 -9.846 1.00 70.50 172 GLY A CA 1
ATOM 1276 C C . GLY A 1 172 ? 19.343 12.855 -10.075 1.00 70.50 172 GLY A C 1
ATOM 1277 O O . GLY A 1 172 ? 18.612 13.122 -9.128 1.00 70.50 172 GLY A O 1
ATOM 1278 N N . ILE A 1 173 ? 18.881 12.839 -11.324 1.00 77.38 173 ILE A N 1
ATOM 1279 C CA . ILE A 1 173 ? 17.459 12.970 -11.641 1.00 77.38 173 ILE A CA 1
ATOM 1280 C C . ILE A 1 173 ? 16.843 11.571 -11.609 1.00 77.38 173 ILE A C 1
ATOM 1282 O O . ILE A 1 173 ? 17.326 10.663 -12.290 1.00 77.38 173 ILE A O 1
ATOM 1286 N N . THR A 1 174 ? 15.775 11.399 -10.829 1.00 80.50 174 THR A N 1
ATOM 1287 C CA . THR A 1 174 ? 15.015 10.146 -10.800 1.00 80.50 174 THR A CA 1
ATOM 1288 C C . THR A 1 174 ? 14.365 9.902 -12.170 1.00 80.50 174 THR A C 1
ATOM 1290 O O . THR A 1 174 ? 13.684 10.798 -12.670 1.00 80.50 174 THR A O 1
ATOM 1293 N N . PRO A 1 175 ? 14.558 8.727 -12.800 1.00 82.81 175 PRO A N 1
ATOM 1294 C CA . PRO A 1 175 ? 14.012 8.452 -14.127 1.00 82.81 175 PRO A CA 1
ATOM 1295 C C . PRO A 1 175 ? 12.488 8.277 -14.100 1.00 82.81 175 PRO A C 1
ATOM 1297 O O . PRO A 1 175 ? 11.931 7.816 -13.099 1.00 82.81 175 PRO A O 1
ATOM 1300 N N . SER A 1 176 ? 11.843 8.610 -15.222 1.00 87.88 176 SER A N 1
ATOM 1301 C CA . SER A 1 176 ? 10.398 8.459 -15.412 1.00 87.88 176 SER A CA 1
ATOM 1302 C C . SER A 1 176 ? 9.990 6.990 -15.522 1.00 87.88 176 SER A C 1
ATOM 1304 O O . SER A 1 176 ? 10.700 6.178 -16.116 1.00 87.88 176 SER A O 1
ATOM 1306 N N . LEU A 1 177 ? 8.815 6.650 -14.994 1.00 91.12 177 LEU A N 1
ATOM 1307 C CA . LEU A 1 177 ? 8.217 5.326 -15.165 1.00 91.12 177 LEU A CA 1
ATOM 1308 C C . LEU A 1 177 ? 7.699 5.094 -16.590 1.00 91.12 177 LEU A C 1
ATOM 1310 O O . LEU A 1 177 ? 7.577 3.940 -16.991 1.00 91.12 177 LEU A O 1
ATOM 1314 N N . ALA A 1 178 ? 7.426 6.150 -17.364 1.00 87.00 178 ALA A N 1
ATOM 1315 C CA . ALA A 1 178 ? 6.906 6.029 -18.727 1.00 87.00 178 ALA A CA 1
ATOM 1316 C C . ALA A 1 178 ? 7.919 5.471 -19.736 1.00 87.00 178 ALA A C 1
ATOM 1318 O O . ALA A 1 178 ? 7.511 4.805 -20.680 1.00 87.00 178 ALA A O 1
ATOM 1319 N N . SER A 1 179 ? 9.220 5.716 -19.548 1.00 84.88 179 SER A N 1
ATOM 1320 C CA . SER A 1 179 ? 10.273 5.212 -20.447 1.00 84.88 179 SER A CA 1
ATOM 1321 C C . SER A 1 179 ? 10.975 3.958 -19.923 1.00 84.88 179 SER A C 1
ATOM 1323 O O . SER A 1 179 ? 11.862 3.402 -20.569 1.00 84.88 179 SER A O 1
ATOM 1325 N N . LEU A 1 180 ? 10.599 3.500 -18.730 1.00 87.56 180 LEU A N 1
ATOM 1326 C CA . LEU A 1 180 ? 11.364 2.512 -17.985 1.00 87.56 180 LEU A CA 1
ATOM 1327 C C . LEU A 1 180 ? 11.389 1.133 -18.664 1.00 87.56 180 LEU A C 1
ATOM 1329 O O . LEU A 1 180 ? 12.424 0.466 -18.630 1.00 87.56 180 LEU A O 1
ATOM 1333 N N . THR A 1 181 ? 10.297 0.715 -19.307 1.00 88.12 181 THR A N 1
ATOM 1334 C CA . THR A 1 181 ? 10.238 -0.554 -20.054 1.00 88.12 181 THR A CA 1
ATOM 1335 C C . THR A 1 181 ? 10.987 -0.496 -21.383 1.00 88.12 181 THR A C 1
ATOM 1337 O O . THR A 1 181 ? 11.469 -1.529 -21.842 1.00 88.12 181 THR A O 1
ATOM 1340 N N . ASP A 1 182 ? 11.142 0.698 -21.960 1.00 86.00 182 ASP A N 1
ATOM 1341 C CA . ASP A 1 182 ? 11.886 0.915 -23.205 1.00 86.00 182 ASP 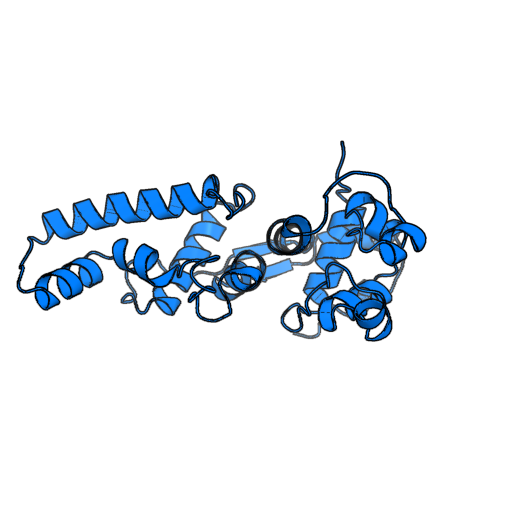A CA 1
ATOM 1342 C C . ASP A 1 182 ? 13.403 0.969 -22.958 1.00 86.00 182 ASP A C 1
ATOM 1344 O O . ASP A 1 182 ? 14.199 0.520 -23.784 1.00 86.00 182 ASP A O 1
ATOM 1348 N N . GLU A 1 183 ? 13.819 1.512 -21.811 1.00 85.38 183 GLU A N 1
ATOM 1349 C CA . GLU A 1 183 ? 15.231 1.721 -21.466 1.00 85.38 183 GLU A CA 1
ATOM 1350 C C . GLU A 1 183 ? 15.876 0.528 -20.748 1.00 85.38 183 GLU A C 1
ATOM 1352 O O . GLU A 1 183 ? 17.101 0.364 -20.787 1.00 85.38 183 GLU A O 1
ATOM 1357 N N . HIS A 1 184 ? 15.081 -0.311 -20.079 1.00 86.94 184 HIS A N 1
ATOM 1358 C CA . HIS A 1 184 ? 15.592 -1.383 -19.232 1.00 86.94 184 HIS A CA 1
ATOM 1359 C C . HIS A 1 184 ? 14.935 -2.731 -19.519 1.00 86.94 184 HIS A C 1
ATOM 1361 O O . HIS A 1 184 ? 13.727 -2.853 -19.700 1.00 86.94 184 HIS A O 1
ATOM 1367 N N . SER A 1 185 ? 15.748 -3.788 -19.479 1.00 89.88 185 SER A N 1
ATOM 1368 C CA . SER A 1 185 ? 15.246 -5.159 -19.473 1.00 89.88 185 SER A CA 1
ATOM 1369 C C . SER A 1 185 ? 14.661 -5.522 -18.107 1.00 89.88 185 SER A C 1
ATOM 1371 O O . SER A 1 185 ? 15.102 -5.013 -17.071 1.00 89.88 185 SER A O 1
ATOM 1373 N N . LEU A 1 186 ? 13.738 -6.487 -18.089 1.00 89.94 186 LEU A N 1
ATOM 1374 C CA . LEU A 1 186 ? 13.177 -7.030 -16.850 1.00 89.94 186 LEU A CA 1
ATOM 1375 C C . LEU A 1 186 ? 14.264 -7.498 -15.867 1.00 89.94 186 LEU A C 1
ATOM 1377 O O . LEU A 1 186 ? 14.158 -7.252 -14.668 1.00 89.94 186 LEU A O 1
ATOM 1381 N N . SER A 1 187 ? 15.335 -8.138 -16.348 1.00 89.06 187 SER A N 1
ATOM 1382 C CA . SER A 1 187 ? 16.426 -8.605 -15.483 1.00 89.06 187 SER A CA 1
ATOM 1383 C C . SER A 1 187 ? 17.224 -7.453 -14.869 1.00 89.06 187 SER A C 1
ATOM 1385 O O . SER A 1 187 ? 17.522 -7.489 -13.674 1.00 89.06 187 SER A O 1
ATOM 1387 N N . SER A 1 188 ? 17.522 -6.410 -15.652 1.00 90.00 188 SER A N 1
ATOM 1388 C CA . SER A 1 188 ? 18.186 -5.202 -15.154 1.00 90.00 188 SER A CA 1
ATOM 1389 C C . SER A 1 188 ? 17.329 -4.494 -14.109 1.00 90.00 188 SER A C 1
ATOM 1391 O O . SER A 1 188 ? 17.832 -4.100 -13.057 1.00 90.00 188 SER A O 1
ATOM 1393 N N . LEU A 1 189 ? 16.026 -4.367 -14.371 1.00 91.31 189 LEU A N 1
ATOM 1394 C CA . LEU A 1 189 ? 15.094 -3.746 -13.440 1.00 91.31 189 LEU A CA 1
ATOM 1395 C C . LEU A 1 189 ? 14.940 -4.568 -12.159 1.00 91.31 189 LEU A C 1
ATOM 1397 O O . LEU A 1 189 ? 14.992 -4.013 -11.066 1.00 91.31 189 LEU A O 1
ATOM 1401 N N . THR A 1 190 ? 14.820 -5.891 -12.277 1.00 92.69 190 THR A N 1
ATOM 1402 C CA . THR A 1 190 ? 14.734 -6.800 -11.124 1.00 92.69 190 THR A CA 1
ATOM 1403 C C . THR A 1 190 ? 15.944 -6.652 -10.216 1.00 92.69 190 THR A C 1
ATOM 1405 O O . THR A 1 190 ? 15.793 -6.515 -9.002 1.00 92.69 190 THR A O 1
ATOM 1408 N N . TYR A 1 191 ? 17.144 -6.607 -10.794 1.00 92.31 191 TYR A N 1
ATOM 1409 C CA . TYR A 1 191 ? 18.360 -6.370 -10.029 1.00 92.31 191 TYR A CA 1
ATOM 1410 C C . TYR A 1 191 ? 18.329 -5.004 -9.325 1.00 92.31 191 TYR A C 1
ATOM 1412 O O . TYR A 1 191 ? 18.538 -4.929 -8.113 1.00 92.31 191 TYR A O 1
ATOM 1420 N N . GLN A 1 192 ? 18.009 -3.934 -10.057 1.00 91.75 192 GLN A N 1
ATOM 1421 C CA . GLN A 1 192 ? 17.980 -2.575 -9.516 1.00 91.75 192 GLN A CA 1
ATOM 1422 C C . GLN A 1 192 ? 16.950 -2.418 -8.386 1.00 91.75 192 GLN A C 1
ATOM 1424 O O . GLN A 1 192 ? 17.266 -1.834 -7.355 1.00 91.75 192 GLN A O 1
ATOM 1429 N N . VAL A 1 193 ? 15.742 -2.975 -8.520 1.00 93.69 193 VAL A N 1
ATOM 1430 C CA . VAL A 1 193 ? 14.708 -2.917 -7.472 1.00 93.69 193 VAL A CA 1
ATOM 1431 C C . VAL A 1 193 ? 15.165 -3.654 -6.213 1.00 93.69 193 VAL A C 1
ATOM 1433 O O . VAL A 1 193 ? 15.023 -3.139 -5.105 1.00 93.69 193 VAL A O 1
ATOM 1436 N N . ARG A 1 194 ? 15.761 -4.842 -6.354 1.00 94.06 194 ARG A N 1
ATOM 1437 C CA . ARG A 1 194 ? 16.170 -5.661 -5.201 1.00 94.06 194 ARG A CA 1
ATOM 1438 C C . ARG A 1 194 ? 17.405 -5.126 -4.483 1.00 94.06 194 ARG A C 1
ATOM 1440 O O . ARG A 1 194 ? 17.526 -5.338 -3.278 1.00 94.06 194 ARG A O 1
ATOM 1447 N N . HIS A 1 195 ? 18.301 -4.444 -5.195 1.00 92.62 195 HIS A N 1
ATOM 1448 C CA . HIS A 1 195 ? 19.594 -4.004 -4.661 1.00 92.62 195 HIS A CA 1
ATOM 1449 C C . HIS A 1 195 ? 19.728 -2.485 -4.490 1.00 92.62 195 HIS A C 1
ATOM 1451 O O . HIS A 1 195 ? 20.619 -2.040 -3.769 1.00 92.62 195 HIS A O 1
ATOM 1457 N N . GLY A 1 196 ? 18.822 -1.696 -5.065 1.00 91.56 196 GLY A N 1
ATOM 1458 C CA . GLY A 1 196 ? 18.873 -0.238 -5.036 1.00 91.56 196 GLY A CA 1
ATOM 1459 C C . GLY A 1 196 ? 20.035 0.333 -5.854 1.00 91.56 196 GLY A C 1
ATOM 1460 O O . GLY A 1 196 ? 20.571 -0.301 -6.763 1.00 91.56 196 GLY A O 1
ATOM 1461 N N . SER A 1 197 ? 20.428 1.564 -5.527 1.00 87.06 197 SER A N 1
ATOM 1462 C CA . SER A 1 197 ? 21.507 2.280 -6.220 1.00 87.06 197 SER A CA 1
ATOM 1463 C C . SER A 1 197 ? 22.859 1.574 -6.090 1.00 87.06 197 SER A C 1
ATOM 1465 O O . SER A 1 197 ? 23.275 1.194 -4.998 1.00 87.06 197 SER A O 1
ATOM 1467 N N . SER A 1 198 ? 23.590 1.449 -7.202 1.00 83.94 198 SER A N 1
ATOM 1468 C CA . SER A 1 198 ? 24.935 0.860 -7.200 1.00 83.94 198 SER A CA 1
ATOM 1469 C C . SER A 1 198 ? 25.953 1.733 -6.452 1.00 83.94 198 SER A C 1
ATOM 1471 O O . SER A 1 198 ? 25.783 2.945 -6.319 1.00 83.94 198 SER A O 1
ATOM 1473 N N . GLY A 1 199 ? 27.084 1.149 -6.039 1.00 82.56 199 GLY A N 1
ATOM 1474 C CA . GLY A 1 199 ? 28.163 1.907 -5.388 1.00 82.56 199 GLY A CA 1
ATOM 1475 C C . GLY A 1 199 ? 28.735 3.039 -6.255 1.00 82.56 199 GLY A C 1
ATOM 1476 O O . GLY A 1 199 ? 29.184 4.054 -5.728 1.00 82.56 199 GLY A O 1
ATOM 1477 N N . MET A 1 200 ? 28.676 2.904 -7.585 1.00 79.88 200 MET A N 1
ATOM 1478 C CA . MET A 1 200 ? 29.020 3.991 -8.504 1.00 79.88 200 MET A CA 1
ATOM 1479 C C . MET A 1 200 ? 28.022 5.148 -8.387 1.00 79.88 200 MET A C 1
ATOM 1481 O O . MET A 1 200 ? 28.445 6.286 -8.216 1.00 79.88 200 MET A O 1
ATOM 1485 N N . MET A 1 201 ? 26.715 4.861 -8.404 1.00 78.38 201 MET A N 1
ATOM 1486 C CA . MET A 1 201 ? 25.666 5.878 -8.232 1.00 78.38 201 MET A CA 1
ATOM 1487 C C . MET A 1 201 ? 25.797 6.592 -6.883 1.00 78.38 201 MET A C 1
ATOM 1489 O O . MET A 1 201 ? 25.698 7.811 -6.822 1.00 78.38 201 MET A O 1
ATOM 1493 N N . MET A 1 202 ? 26.117 5.855 -5.815 1.00 80.25 202 MET A N 1
ATOM 1494 C CA . MET A 1 202 ? 26.345 6.447 -4.493 1.00 80.25 202 MET A CA 1
ATOM 1495 C C . MET A 1 202 ? 27.509 7.449 -4.490 1.00 80.25 202 MET A C 1
ATOM 1497 O O . MET A 1 202 ? 27.411 8.498 -3.860 1.00 80.25 202 MET A O 1
ATOM 1501 N N . ARG A 1 203 ? 28.604 7.150 -5.205 1.00 81.94 203 ARG A N 1
ATOM 1502 C CA . ARG A 1 203 ? 29.785 8.028 -5.304 1.00 81.94 203 ARG A CA 1
ATOM 1503 C C . ARG A 1 203 ? 29.550 9.279 -6.146 1.00 81.94 203 ARG A C 1
ATOM 1505 O O . ARG A 1 203 ? 30.214 10.281 -5.908 1.00 81.94 203 ARG A O 1
ATOM 1512 N N . MET A 1 204 ? 28.637 9.220 -7.111 1.00 76.62 204 MET A N 1
ATOM 1513 C CA . MET A 1 204 ? 28.283 10.363 -7.960 1.00 76.62 204 MET A CA 1
ATOM 1514 C C . MET A 1 204 ? 27.447 11.422 -7.220 1.00 76.62 204 MET A C 1
ATOM 1516 O O . MET A 1 204 ? 27.348 12.552 -7.692 1.00 76.62 204 MET A O 1
ATOM 1520 N N . GLY A 1 205 ? 26.885 11.083 -6.053 1.00 72.31 205 GLY A N 1
ATOM 1521 C CA . GLY A 1 205 ? 25.964 11.947 -5.315 1.00 72.31 205 GLY A CA 1
ATOM 1522 C C . GLY A 1 205 ? 24.557 11.985 -5.931 1.00 72.31 205 GLY A C 1
ATOM 1523 O O . GLY A 1 205 ? 24.329 11.491 -7.032 1.00 72.31 205 GLY A O 1
ATOM 1524 N N . GLY A 1 206 ? 23.596 12.556 -5.200 1.00 74.00 206 GLY A N 1
ATOM 1525 C CA . GLY A 1 206 ? 22.190 12.660 -5.618 1.00 74.00 206 GLY A CA 1
ATOM 1526 C C . GLY A 1 206 ? 21.234 11.688 -4.904 1.00 74.00 206 GLY A C 1
ATOM 1527 O O . GLY A 1 206 ? 21.662 10.930 -4.027 1.00 74.00 206 GLY A O 1
ATOM 1528 N N . PRO A 1 207 ? 19.929 11.734 -5.241 1.00 75.06 207 PRO A N 1
ATOM 1529 C CA . PRO A 1 207 ? 18.915 10.823 -4.723 1.00 75.06 207 PRO A CA 1
ATOM 1530 C C . PRO A 1 207 ? 19.286 9.368 -5.007 1.00 75.06 207 PRO A C 1
ATOM 1532 O O . PRO A 1 207 ? 19.607 8.999 -6.136 1.00 75.06 207 PRO A O 1
ATOM 1535 N N . GLN A 1 208 ? 19.232 8.535 -3.971 1.00 83.38 208 GLN A N 1
ATOM 1536 C CA . GLN A 1 208 ? 19.512 7.111 -4.084 1.00 83.38 208 GLN A CA 1
ATOM 1537 C C . GLN A 1 208 ? 18.201 6.338 -4.048 1.00 83.38 208 GLN A C 1
ATOM 1539 O O . GLN A 1 208 ? 17.436 6.442 -3.091 1.00 83.38 208 GLN A O 1
ATOM 1544 N N . MET A 1 209 ? 17.970 5.519 -5.072 1.00 88.06 209 MET A N 1
ATOM 1545 C CA . MET A 1 209 ? 16.931 4.500 -5.028 1.00 88.06 209 MET A CA 1
ATOM 1546 C C . MET A 1 209 ? 17.265 3.499 -3.906 1.00 88.06 209 MET A C 1
ATOM 1548 O O . MET A 1 209 ? 18.352 2.901 -3.956 1.00 88.06 209 MET A O 1
ATOM 1552 N N . PRO A 1 210 ? 16.381 3.318 -2.905 1.00 89.25 210 PRO A N 1
ATOM 1553 C CA . PRO A 1 210 ? 16.571 2.324 -1.859 1.00 89.25 210 PRO A CA 1
ATOM 1554 C C . PRO A 1 210 ? 16.409 0.907 -2.423 1.00 89.25 210 PRO A C 1
ATOM 1556 O O . PRO A 1 210 ? 15.906 0.711 -3.528 1.00 89.25 210 PRO A O 1
ATOM 1559 N N . SER A 1 211 ? 16.842 -0.093 -1.657 1.00 92.06 211 SER A N 1
ATOM 1560 C CA . SER A 1 211 ? 16.592 -1.491 -2.006 1.00 92.06 211 SER A CA 1
ATOM 1561 C C . SER A 1 211 ? 15.205 -1.931 -1.533 1.00 92.06 211 SER A C 1
ATOM 1563 O O . SER A 1 211 ? 14.766 -1.607 -0.427 1.00 92.06 211 SER A O 1
ATOM 1565 N N . PHE A 1 212 ? 14.536 -2.732 -2.358 1.00 93.50 212 PHE A N 1
ATOM 1566 C CA . PHE A 1 212 ? 13.248 -3.355 -2.068 1.00 93.50 212 PHE A CA 1
ATOM 1567 C C . PHE A 1 212 ? 13.395 -4.884 -2.068 1.00 93.50 212 PHE A C 1
ATOM 1569 O O . PHE A 1 212 ? 12.775 -5.577 -2.875 1.00 93.50 212 PHE A O 1
ATOM 1576 N N . PRO A 1 213 ? 14.211 -5.464 -1.162 1.00 92.44 213 PRO A N 1
ATOM 1577 C CA . PRO A 1 213 ? 14.498 -6.902 -1.161 1.00 92.44 213 PRO A CA 1
ATOM 1578 C C . PRO A 1 213 ? 13.274 -7.767 -0.819 1.00 92.44 213 PRO A C 1
ATOM 1580 O O . PRO A 1 213 ? 13.329 -8.988 -0.930 1.00 92.44 213 PRO A O 1
ATOM 1583 N N . TYR A 1 214 ? 12.188 -7.135 -0.370 1.00 91.50 214 TYR A N 1
ATOM 1584 C CA . TYR A 1 214 ? 10.912 -7.759 -0.038 1.00 91.50 214 TYR A CA 1
ATOM 1585 C C . TYR A 1 214 ? 9.920 -7.797 -1.211 1.00 91.50 214 TYR A C 1
ATOM 1587 O O . TYR A 1 214 ? 8.834 -8.353 -1.046 1.00 91.50 214 TYR A O 1
ATOM 1595 N N . CYS A 1 215 ? 10.250 -7.199 -2.359 1.00 93.06 215 CYS A N 1
ATOM 1596 C CA . CYS A 1 215 ? 9.519 -7.425 -3.601 1.00 93.06 215 CYS A CA 1
ATOM 1597 C C . CYS A 1 215 ? 10.037 -8.714 -4.243 1.00 93.06 215 CYS A C 1
ATOM 1599 O O . CYS A 1 215 ? 11.246 -8.902 -4.409 1.00 93.06 215 CYS A O 1
ATOM 1601 N N . THR A 1 216 ? 9.121 -9.617 -4.565 1.00 92.81 216 THR A N 1
ATOM 1602 C CA . THR A 1 216 ? 9.432 -10.869 -5.261 1.00 92.81 216 THR A CA 1
ATOM 1603 C C . THR A 1 216 ? 9.726 -10.605 -6.739 1.00 92.81 216 THR A C 1
ATOM 1605 O O . THR A 1 216 ? 9.347 -9.563 -7.276 1.00 92.81 216 THR A O 1
ATOM 1608 N N . GLU A 1 217 ? 10.408 -11.529 -7.420 1.00 91.06 217 GLU A N 1
ATOM 1609 C CA . GLU A 1 217 ? 10.669 -11.377 -8.863 1.00 91.06 217 GLU A CA 1
ATOM 1610 C C . GLU A 1 217 ? 9.360 -11.391 -9.656 1.00 91.06 217 GLU A C 1
ATOM 1612 O O . GLU A 1 217 ? 9.214 -10.667 -10.635 1.00 91.06 217 GLU A O 1
ATOM 1617 N N . GLU A 1 218 ? 8.387 -12.151 -9.161 1.00 90.69 218 GLU A N 1
ATOM 1618 C CA . GLU A 1 218 ? 7.015 -12.227 -9.634 1.00 90.69 218 GLU A CA 1
ATOM 1619 C C . GLU A 1 218 ? 6.324 -10.857 -9.644 1.00 90.69 218 GLU A C 1
ATOM 1621 O O . GLU A 1 218 ? 5.737 -10.449 -10.645 1.00 90.69 218 GLU A O 1
ATOM 1626 N N . GLU A 1 219 ? 6.403 -10.127 -8.534 1.00 94.38 219 GLU A N 1
ATOM 1627 C CA . GLU A 1 219 ? 5.784 -8.806 -8.388 1.00 94.38 219 GLU A CA 1
ATOM 1628 C C . GLU A 1 219 ? 6.511 -7.743 -9.205 1.00 94.38 219 GLU A C 1
ATOM 1630 O O . GLU A 1 219 ? 5.886 -6.832 -9.746 1.00 94.38 219 GLU A O 1
ATOM 1635 N N . ILE A 1 220 ? 7.832 -7.868 -9.325 1.00 94.44 220 ILE A N 1
ATOM 1636 C CA . ILE A 1 220 ? 8.628 -6.968 -10.155 1.00 94.44 220 ILE A CA 1
ATOM 1637 C C . ILE A 1 220 ? 8.314 -7.189 -11.640 1.00 94.44 220 ILE A C 1
ATOM 1639 O O . ILE A 1 220 ? 8.145 -6.221 -12.381 1.00 94.44 220 ILE A O 1
ATOM 1643 N N . ALA A 1 221 ? 8.172 -8.442 -12.073 1.00 92.75 221 ALA A N 1
ATOM 1644 C CA . ALA A 1 221 ? 7.720 -8.768 -13.421 1.00 92.75 221 ALA A CA 1
ATOM 1645 C C . ALA A 1 221 ? 6.303 -8.244 -13.678 1.00 92.75 221 ALA A C 1
ATOM 1647 O O . ALA A 1 221 ? 6.059 -7.618 -14.707 1.00 92.75 221 ALA A O 1
ATOM 1648 N N . ALA A 1 222 ? 5.387 -8.423 -12.724 1.00 94.19 222 ALA A N 1
ATOM 1649 C CA . ALA A 1 222 ? 4.041 -7.864 -12.791 1.00 94.19 222 ALA A CA 1
ATOM 1650 C C . ALA A 1 222 ? 4.054 -6.333 -12.970 1.00 94.19 222 ALA A C 1
ATOM 1652 O O . ALA A 1 222 ? 3.333 -5.814 -13.819 1.00 94.19 222 ALA A O 1
ATOM 1653 N N . ALA A 1 223 ? 4.908 -5.614 -12.234 1.00 94.69 223 ALA A N 1
ATOM 1654 C CA . ALA A 1 223 ? 5.087 -4.168 -12.375 1.00 94.69 223 ALA A CA 1
ATOM 1655 C C . ALA A 1 223 ? 5.650 -3.769 -13.749 1.00 94.69 223 ALA A C 1
ATOM 1657 O O . ALA A 1 223 ? 5.157 -2.823 -14.361 1.00 94.69 223 ALA A O 1
ATOM 1658 N N . TYR A 1 224 ? 6.645 -4.509 -14.251 1.00 93.50 224 TYR A N 1
ATOM 1659 C CA . TYR A 1 224 ? 7.239 -4.289 -15.572 1.00 93.50 224 TYR A CA 1
ATOM 1660 C C . TYR A 1 224 ? 6.189 -4.402 -16.683 1.00 93.50 224 TYR A C 1
ATOM 1662 O O . TYR A 1 224 ? 5.988 -3.464 -17.449 1.00 93.50 224 TYR A O 1
ATOM 1670 N N . PHE A 1 225 ? 5.457 -5.518 -16.726 1.00 91.81 225 PHE A N 1
ATOM 1671 C CA . PHE A 1 225 ? 4.430 -5.734 -17.747 1.00 91.81 225 PHE A CA 1
ATOM 1672 C C . PHE A 1 225 ? 3.214 -4.821 -17.560 1.00 91.81 225 PHE A C 1
ATOM 1674 O O . PHE A 1 225 ? 2.551 -4.480 -18.538 1.00 91.81 225 PHE A O 1
ATOM 1681 N N . TYR A 1 226 ? 2.910 -4.397 -16.328 1.00 93.44 226 TYR A N 1
ATOM 1682 C CA . TYR A 1 226 ? 1.890 -3.378 -16.091 1.00 93.44 226 TYR A CA 1
ATOM 1683 C C . TYR A 1 226 ? 2.280 -2.049 -16.746 1.00 93.44 226 TYR A C 1
ATOM 1685 O O . TYR A 1 226 ? 1.440 -1.452 -17.409 1.00 93.44 226 TYR A O 1
ATOM 1693 N N . LEU A 1 227 ? 3.535 -1.604 -16.629 1.00 92.44 227 LEU A N 1
ATOM 1694 C CA . LEU A 1 227 ? 4.005 -0.387 -17.304 1.00 92.44 227 LEU A CA 1
ATOM 1695 C C . LEU A 1 227 ? 4.008 -0.530 -18.833 1.00 92.44 227 LEU A C 1
ATOM 1697 O O . LEU A 1 227 ? 3.672 0.428 -19.520 1.00 92.44 227 LEU A O 1
ATOM 1701 N N . GLU A 1 228 ? 4.307 -1.718 -19.366 1.00 89.88 228 GLU A N 1
ATOM 1702 C CA . GLU A 1 228 ? 4.243 -1.986 -20.812 1.00 89.88 228 GLU A CA 1
ATOM 1703 C C . GLU A 1 228 ? 2.794 -1.938 -21.339 1.00 89.88 228 GLU A C 1
ATOM 1705 O O . GLU A 1 228 ? 2.519 -1.351 -22.386 1.00 89.88 228 GLU A O 1
ATOM 1710 N N . GLY A 1 229 ? 1.843 -2.526 -20.604 1.00 88.38 229 GLY A N 1
ATOM 1711 C CA . GLY A 1 229 ? 0.425 -2.548 -20.980 1.00 88.38 229 GLY A CA 1
ATOM 1712 C C . GLY A 1 229 ? -0.333 -1.250 -20.675 1.00 88.38 229 GLY A C 1
ATOM 1713 O O . GLY A 1 229 ? -1.296 -0.914 -21.368 1.00 88.38 229 GLY A O 1
ATOM 1714 N N . TYR A 1 230 ? 0.103 -0.511 -19.655 1.00 88.88 230 TYR A N 1
ATOM 1715 C CA . TYR A 1 230 ? -0.526 0.708 -19.144 1.00 88.88 230 TYR A CA 1
ATOM 1716 C C . TYR A 1 230 ? 0.519 1.816 -18.928 1.00 88.88 230 TYR A C 1
ATOM 1718 O O . TYR A 1 230 ? 0.674 2.303 -17.802 1.00 88.88 230 TYR A O 1
ATOM 1726 N N . PRO A 1 231 ? 1.236 2.245 -19.987 1.00 85.19 231 PRO A N 1
ATOM 1727 C CA . PRO A 1 231 ? 2.263 3.266 -19.850 1.00 85.19 231 PRO A CA 1
ATOM 1728 C C . PRO A 1 231 ? 1.624 4.574 -19.368 1.00 85.19 231 PRO A C 1
ATOM 1730 O O . PRO A 1 231 ? 0.592 4.987 -19.923 1.00 85.19 231 PRO A O 1
ATOM 1733 N N . PRO A 1 232 ? 2.198 5.235 -18.346 1.00 86.00 232 PRO A N 1
ATOM 1734 C CA . PRO A 1 232 ? 1.731 6.540 -17.909 1.00 86.00 232 PRO A CA 1
ATOM 1735 C C . PRO A 1 232 ? 1.683 7.545 -19.063 1.00 86.00 232 PRO A C 1
ATOM 1737 O O . PRO A 1 232 ? 2.560 7.570 -19.927 1.00 86.00 232 PRO A O 1
ATOM 1740 N N . ARG A 1 233 ? 0.656 8.396 -19.072 1.00 78.31 233 ARG A N 1
ATOM 1741 C CA . ARG A 1 233 ? 0.447 9.415 -20.108 1.00 78.31 233 ARG A CA 1
ATOM 1742 C C . ARG A 1 233 ? 0.364 10.794 -19.466 1.00 78.31 233 ARG A C 1
ATOM 1744 O O . ARG A 1 233 ? -0.136 10.903 -18.349 1.00 78.31 233 ARG A O 1
ATOM 1751 N N . LEU A 1 234 ? 0.883 11.792 -20.185 1.00 59.66 234 LEU A N 1
ATOM 1752 C CA . LEU A 1 234 ? 0.772 13.218 -19.858 1.00 59.66 234 LEU A CA 1
ATOM 1753 C C . LEU A 1 234 ? -0.681 13.703 -19.924 1.00 59.66 234 LEU A C 1
ATOM 1755 O O . LEU A 1 234 ? -1.431 13.177 -20.781 1.00 59.66 234 LEU A O 1
#

Solvent-accessible surface area (backbone atoms only — not comparable to full-atom values): 12837 Å² total; per-residue (Å²): 142,82,88,58,70,79,69,76,74,60,66,87,85,36,50,69,62,52,34,60,38,80,43,80,40,42,16,64,49,52,37,56,37,46,43,24,89,63,22,40,96,76,35,53,30,51,70,90,84,30,66,48,53,37,64,59,52,31,40,39,30,35,72,46,42,48,52,55,35,44,76,70,78,38,86,74,56,73,63,60,27,43,56,50,10,52,54,33,41,52,51,52,53,47,39,44,44,64,21,57,99,85,48,70,54,45,62,84,62,48,73,70,55,46,45,18,29,49,19,34,45,32,57,71,42,69,43,71,92,75,85,44,70,83,47,69,51,81,38,34,23,34,55,50,4,47,40,36,39,65,39,50,47,48,78,72,24,43,50,42,68,75,59,46,59,72,67,27,52,73,68,33,44,70,55,16,55,43,34,42,67,81,76,39,52,70,67,59,48,49,49,40,44,41,61,19,54,50,75,66,54,62,73,69,48,66,78,69,54,67,58,39,71,84,59,51,72,68,48,48,49,19,27,49,51,27,39,69,77,56,52,53,72,128

pLDDT: mean 87.17, std 12.92, range [42.78, 97.75]

Secondary structure (DSSP, 8-state):
--SSGGGGGS-TTSHHHHHT-EEEEEHHHHHHHHTHHHH-TTS--BTTTB--SHHHHHHT-HHHHHHHHHHTT----HHHHHHHHHHHHHHHHHHHHH--SSSPP-TTS-HHHHHHHHHHHHHHTT--TTSS---EEEEEHHHHHHHHIIIIITTTS-SSS---HHHHHHTTPPPPSSSHHHH--HHHHHHHHHH-S-HHHHHH-S--PPP-TTS-HHHHHHHHHHHHHS----

Sequence (234 aa):
MQKFLPLWRSASGQASEVLNASFVLSGADLYRLNCRSCHGPEGKGSPPEINSLIGPVQAASPAMIQRRMKARGTEISDEMAREMSVEAEKSLRDRLQNGGKAMPPFSHLRGDEVDVLLAYLDQLAGVPAGSHAARQVTESAARVGEHVVKGTCHICHDATGPGGGHMAMMRGITPSLASLTDEHSLSSLTYQVRHGSSGMMMRMGGPQMPSFPYCTEEEIAAAYFYLEGYPPRL

Foldseek 3Di:
DPPCVVLLPDDPVSLVVQQQDKDKDFLLRLCLLAPCQACNSLQCGDPPVGHRCLVLLLQLALVSVQVVCVVVVHHDDSVVSNVRNVVSVVVVVCCQQPNDPLGHHVVVDDPVSVLRNSQVSCVSNVNPPDSGDTDIDMHGLLSLLVSNCVRPVVSQAPLDDDQPPPVCLLVQHHGHLLCDLVRDDLVRQLCCQQCWDDPVSVVSDHDTGHHSVVQDSSSSSSNSSNCVVPRRDD

Mean predicted aligned error: 6.58 Å